Protein AF-A0A4U5N2T0-F1 (afdb_monomer)

Radius of gyration: 19.21 Å; Cα contacts (8 Å, |Δi|>4): 383; chains: 1; bounding box: 49×36×53 Å

Secondary structure (DSSP, 8-state):
-TTS-HHHHHHHHHHHHTTS--GGGGG--HHHHHHHHHHHHH-EEEEEEE-SSSS--EEEEETTS-B--TTTS---GGGEEEEEEEEEESS------HHHHHHHHHHHHSSSEEEEEEEES---HHHHHHHHT-TTEEEEEEE-SSHHHHHHHHTGGGGTT-EEEESS------TTSEEPP--STTEEEEEETTEEEEEE-TT--TTS-HHHHHTT--EEEEEEPPP-

Foldseek 3Di:
DAPDDLVVLLVVLLVVVLVDDLPCLCVPDDSNNVSSVVLLVQAKEWEFEDEAPDDTDTWMAHPVRHTDDCVPNVRDLSSHSEYEYEYAYPDDHDPPDPVNVVVVVVSLPRDHQYEYEYHYDNDDPVNLVVVLPRPRHAEYEYADDPPVLVVCVVPVVSQANHKYKYQAQDPPDDPQWAWDDCPDQQWTWTDDDQKIKIFGAPPGGPPQDPVNSSVRTRMMMMHGYDDD

Organism: Steinernema carpocapsae (NCBI:txid34508)

Solvent-accessible surface area (backbone atoms only — not comparable to full-atom values): 13039 Å² total; per-residue (Å²): 136,87,81,69,55,66,70,57,49,45,55,53,48,55,66,49,52,69,77,56,75,67,73,68,35,86,77,40,64,70,70,56,18,52,46,43,50,51,45,77,72,56,36,28,34,41,38,40,38,46,45,60,90,54,84,64,51,74,51,32,23,38,89,85,69,45,82,45,59,74,89,80,59,73,78,60,71,91,38,32,56,35,31,35,42,30,38,47,30,97,49,90,69,77,92,78,52,71,66,56,55,53,52,50,58,54,58,66,70,47,86,47,47,31,30,38,37,39,38,47,75,70,78,44,72,69,52,50,55,60,57,55,67,43,83,64,63,46,38,38,41,34,54,71,70,80,65,62,62,58,55,55,66,77,45,44,80,67,40,54,61,23,37,42,38,33,74,38,74,66,90,86,71,61,91,80,38,47,76,51,84,75,88,43,46,40,42,48,44,32,38,41,98,52,38,40,37,39,40,34,15,92,85,39,43,83,83,53,50,69,73,67,38,60,79,54,34,51,26,26,36,42,35,28,50,70,84,129

Sequence (228 aa):
MDQVPILFVEAVLFSIAVHEYVTPCSRLSGNFGLCAKQLNEKEHQKCFSISSDLFNEIYFTDKNYYDIDPETGNLPSKWRTRKYVEFDDDDVFTSSNEGFQTCLQKFLKEPGMLCLLIDGISFDVKWVEVCSAWGGLRKVEIHIRLRLVQLSIEDKEKFSGCKITWYCYIKLHDESFERMERVNKKTISYKKETTVVRYYNYNGTFETTDDKFMENVRYCEMEFIESL

Mean predicted aligned error: 10.02 Å

Structure (mmCIF, N/CA/C/O backbone):
data_AF-A0A4U5N2T0-F1
#
_entry.id   AF-A0A4U5N2T0-F1
#
loop_
_atom_site.group_PDB
_atom_site.id
_atom_site.type_symbol
_atom_site.label_atom_id
_atom_site.label_alt_id
_atom_site.label_comp_id
_atom_site.label_asym_id
_atom_site.label_entity_id
_atom_site.label_seq_id
_atom_site.pdbx_PDB_ins_code
_atom_site.Cartn_x
_atom_site.Cartn_y
_atom_site.Cartn_z
_atom_site.occupancy
_atom_site.B_iso_or_equiv
_atom_site.auth_seq_id
_atom_site.auth_comp_id
_atom_site.auth_asym_id
_atom_site.auth_atom_id
_atom_site.pdbx_PDB_model_num
ATOM 1 N N . MET A 1 1 ? -26.593 10.319 -14.914 1.00 52.53 1 MET A N 1
ATOM 2 C CA . MET A 1 1 ? -25.918 9.127 -14.332 1.00 52.53 1 MET A CA 1
ATOM 3 C C . MET A 1 1 ? -26.283 8.987 -12.844 1.00 52.53 1 MET A C 1
ATOM 5 O O . MET A 1 1 ? -25.564 8.361 -12.078 1.00 52.53 1 MET A O 1
ATOM 9 N N . ASP A 1 2 ? -27.434 9.535 -12.434 1.00 52.50 2 ASP A N 1
ATOM 10 C CA . ASP A 1 2 ? -27.692 9.973 -11.052 1.00 52.50 2 ASP A CA 1
ATOM 11 C C . ASP A 1 2 ? -28.563 9.002 -10.244 1.00 52.50 2 ASP A C 1
ATOM 13 O O . ASP A 1 2 ? -29.140 9.372 -9.229 1.00 52.50 2 ASP A O 1
ATOM 17 N N . GLN A 1 3 ? -28.671 7.751 -10.698 1.00 71.94 3 GLN A N 1
ATOM 18 C CA . GLN A 1 3 ? -29.487 6.719 -10.045 1.00 71.94 3 GLN A CA 1
ATOM 19 C C . GLN A 1 3 ? -28.670 5.707 -9.235 1.00 71.94 3 GLN A C 1
ATOM 21 O O . GLN A 1 3 ? -29.245 4.819 -8.613 1.00 71.94 3 GLN A O 1
ATOM 26 N N . VAL A 1 4 ? -27.339 5.820 -9.221 1.00 74.62 4 VAL A N 1
ATOM 27 C CA . VAL A 1 4 ? -26.501 4.913 -8.429 1.00 74.62 4 VAL A CA 1
ATOM 28 C C . VAL A 1 4 ? -26.519 5.370 -6.965 1.00 74.62 4 VAL A C 1
ATOM 30 O O . VAL A 1 4 ? -26.166 6.525 -6.700 1.00 74.62 4 VAL A O 1
ATOM 33 N N . PRO A 1 5 ? -26.912 4.503 -6.010 1.00 86.12 5 PRO A N 1
ATOM 34 C CA . PRO A 1 5 ? -26.911 4.845 -4.594 1.00 86.12 5 PRO A CA 1
ATOM 35 C C . PRO A 1 5 ? -25.532 5.311 -4.131 1.00 86.12 5 PRO A C 1
ATOM 37 O O . PRO A 1 5 ? -24.523 4.670 -4.428 1.00 86.12 5 PRO A O 1
ATOM 40 N N . ILE A 1 6 ? -25.490 6.395 -3.356 1.00 82.88 6 ILE A N 1
ATOM 41 C CA . ILE A 1 6 ? -24.229 6.995 -2.897 1.00 82.88 6 ILE A CA 1
ATOM 42 C C . ILE A 1 6 ? -23.356 5.996 -2.122 1.00 82.88 6 ILE A C 1
ATOM 44 O O . ILE A 1 6 ? -22.148 5.961 -2.316 1.00 82.88 6 ILE A O 1
ATOM 48 N N . LEU A 1 7 ? -23.979 5.101 -1.349 1.00 81.56 7 LEU A N 1
ATOM 49 C CA . LEU A 1 7 ? -23.287 4.048 -0.601 1.00 81.56 7 LEU A CA 1
ATOM 50 C C . LEU A 1 7 ? -22.537 3.067 -1.514 1.00 81.56 7 LEU A C 1
ATOM 52 O O . LEU A 1 7 ? -21.447 2.618 -1.170 1.00 81.56 7 LEU A O 1
ATOM 56 N N . PHE A 1 8 ? -23.094 2.746 -2.687 1.00 84.50 8 PHE A N 1
ATOM 57 C CA . PHE A 1 8 ? -22.412 1.897 -3.665 1.00 84.50 8 PHE A CA 1
ATOM 58 C C . PHE A 1 8 ? -21.210 2.627 -4.270 1.00 84.50 8 PHE A C 1
ATOM 60 O O . PHE A 1 8 ? -20.129 2.056 -4.383 1.00 84.50 8 PHE A O 1
ATOM 67 N N . VAL A 1 9 ? -21.388 3.903 -4.623 1.00 79.88 9 VAL A N 1
ATOM 68 C CA . VAL A 1 9 ? -20.321 4.748 -5.176 1.00 79.88 9 VAL A CA 1
ATOM 69 C C . VAL A 1 9 ? -19.155 4.874 -4.194 1.00 79.88 9 VAL A C 1
ATOM 71 O O . VAL A 1 9 ? -18.005 4.696 -4.590 1.00 79.88 9 VAL A O 1
ATOM 74 N N . GLU A 1 10 ? -19.446 5.124 -2.915 1.00 79.44 10 GLU A N 1
ATOM 75 C CA . GLU A 1 10 ? -18.440 5.154 -1.852 1.00 79.44 10 GLU A CA 1
ATOM 76 C C . GLU A 1 10 ? -17.702 3.813 -1.759 1.00 79.44 10 GLU A C 1
ATOM 78 O O . GLU A 1 10 ? -16.476 3.793 -1.845 1.00 79.44 10 GLU A O 1
ATOM 83 N N . ALA A 1 11 ? -18.419 2.688 -1.672 1.00 79.00 11 ALA A N 1
ATOM 84 C CA . ALA A 1 11 ? -17.811 1.358 -1.561 1.00 79.00 11 ALA A CA 1
ATOM 85 C C . ALA A 1 11 ? -16.869 1.019 -2.733 1.00 79.00 11 ALA A C 1
ATOM 87 O O . ALA A 1 11 ? -15.781 0.469 -2.529 1.00 79.00 11 ALA A O 1
ATOM 88 N N . VAL A 1 12 ? -17.261 1.379 -3.959 1.00 78.50 12 VAL A N 1
ATOM 89 C CA . VAL A 1 12 ? -16.427 1.208 -5.158 1.00 78.50 12 VAL A CA 1
ATOM 90 C C . VAL A 1 12 ? -15.169 2.070 -5.069 1.00 78.50 12 VAL A C 1
ATOM 92 O O . VAL A 1 12 ? -14.070 1.570 -5.292 1.00 78.50 12 VAL A O 1
ATOM 95 N N . LEU A 1 13 ? -15.298 3.345 -4.698 1.00 74.25 13 LEU A N 1
ATOM 96 C CA . LEU A 1 13 ? -14.150 4.247 -4.583 1.00 74.25 13 LEU A CA 1
ATOM 97 C C . LEU A 1 13 ? -13.181 3.824 -3.478 1.00 74.25 13 LEU A C 1
ATOM 99 O O . LEU A 1 13 ? -11.975 3.883 -3.700 1.00 74.25 13 LEU A O 1
ATOM 103 N N . PHE A 1 14 ? -13.673 3.333 -2.338 1.00 70.44 14 PHE A N 1
ATOM 104 C CA . PHE A 1 14 ? -12.820 2.757 -1.293 1.00 70.44 14 PHE A CA 1
ATOM 105 C C . PHE A 1 14 ? -12.017 1.567 -1.801 1.00 70.44 14 PHE A C 1
ATOM 107 O O . PHE A 1 14 ? -10.826 1.463 -1.521 1.00 70.44 14 PHE A O 1
ATOM 114 N N . SER A 1 15 ? -12.655 0.706 -2.590 1.00 68.31 15 SER A N 1
ATOM 115 C CA . SER A 1 15 ? -12.007 -0.469 -3.173 1.00 68.31 15 SER A CA 1
ATOM 116 C C . SER A 1 15 ? -10.969 -0.092 -4.239 1.00 68.31 15 SER A C 1
ATOM 118 O O . SER A 1 15 ? -10.003 -0.819 -4.428 1.00 68.31 15 SER A O 1
ATOM 120 N N . ILE A 1 16 ? -11.133 1.050 -4.918 1.00 66.25 16 ILE A N 1
ATOM 121 C CA . ILE A 1 16 ? -10.189 1.549 -5.934 1.00 66.25 16 ILE A CA 1
ATOM 122 C C . ILE A 1 16 ? -9.040 2.349 -5.306 1.00 66.25 16 ILE A C 1
ATOM 124 O O . ILE A 1 16 ? -7.901 2.202 -5.737 1.00 66.25 16 ILE A O 1
ATOM 128 N N . ALA A 1 17 ? -9.297 3.165 -4.278 1.00 63.12 17 ALA A N 1
ATOM 129 C CA . ALA A 1 17 ? -8.278 3.978 -3.592 1.00 63.12 17 ALA A CA 1
ATOM 130 C C . ALA A 1 17 ? -7.157 3.131 -2.951 1.00 63.12 17 ALA A C 1
ATOM 132 O O . ALA A 1 17 ? -6.035 3.593 -2.713 1.00 63.12 17 ALA A O 1
ATOM 133 N N . VAL A 1 18 ? -7.448 1.851 -2.736 1.00 58.75 18 VAL A N 1
ATOM 134 C CA . VAL A 1 18 ? -6.499 0.792 -2.390 1.00 58.75 18 VAL A CA 1
ATOM 135 C C . VAL A 1 18 ? -5.356 0.646 -3.412 1.00 58.75 18 VAL A C 1
ATOM 137 O O . VAL A 1 18 ? -4.221 0.419 -3.001 1.00 58.75 18 VAL A O 1
ATOM 140 N N . HIS A 1 19 ? -5.597 0.852 -4.710 1.00 57.41 19 HIS A N 1
ATOM 141 C CA . HIS A 1 19 ? -4.649 0.549 -5.797 1.00 57.41 19 HIS A CA 1
ATOM 142 C C . HIS A 1 19 ? -3.707 1.695 -6.229 1.00 57.41 19 HIS A C 1
ATOM 144 O O . HIS A 1 19 ? -3.011 1.533 -7.225 1.00 57.41 19 HIS A O 1
ATOM 150 N N . GLU A 1 20 ? -3.610 2.775 -5.443 1.00 58.03 20 GLU A N 1
ATOM 151 C CA . GLU A 1 20 ? -2.811 4.008 -5.645 1.00 58.03 20 GLU A CA 1
ATOM 152 C C . GLU A 1 20 ? -3.552 5.212 -6.244 1.00 58.03 20 GLU A C 1
ATOM 154 O O . GLU A 1 20 ? -4.441 5.084 -7.079 1.00 58.03 20 GLU A O 1
ATOM 159 N N . TYR A 1 21 ? -3.136 6.393 -5.757 1.00 53.78 21 TYR A N 1
ATOM 160 C CA . TYR A 1 21 ? -3.471 7.752 -6.187 1.00 53.78 21 TYR A CA 1
ATOM 161 C C . TYR A 1 21 ? -4.871 7.925 -6.801 1.00 53.78 21 TYR A C 1
ATOM 163 O O . TYR A 1 21 ? -5.074 7.807 -8.009 1.00 53.78 21 TYR A O 1
ATOM 171 N N . VAL A 1 22 ? -5.808 8.400 -5.970 1.00 53.62 22 VAL A N 1
ATOM 172 C CA . VAL A 1 22 ? -7.164 8.881 -6.330 1.00 53.62 22 VAL A CA 1
ATOM 173 C C . VAL A 1 22 ? -7.126 10.039 -7.359 1.00 53.62 22 VAL A C 1
ATOM 175 O O . VAL A 1 22 ? -8.154 10.552 -7.793 1.00 53.62 22 VAL A O 1
ATOM 178 N N . THR A 1 23 ? -5.940 10.446 -7.812 1.00 55.16 23 THR A N 1
ATOM 179 C CA . THR A 1 23 ? -5.631 11.613 -8.637 1.00 55.16 23 THR A CA 1
ATOM 180 C C . THR A 1 23 ? -6.382 11.731 -9.976 1.00 55.16 23 THR A C 1
ATOM 182 O O . THR A 1 23 ? -6.535 12.874 -10.413 1.00 55.16 23 THR A O 1
ATOM 185 N N . PRO A 1 24 ? -6.960 10.700 -10.640 1.00 58.84 24 PRO A N 1
ATOM 186 C CA . PRO A 1 24 ? -7.835 10.977 -11.777 1.00 58.84 24 PRO A CA 1
ATOM 187 C C . PRO A 1 24 ? -9.299 11.211 -11.377 1.00 58.84 24 PRO A C 1
ATOM 189 O O . PRO A 1 24 ? -10.134 11.401 -12.259 1.00 58.84 24 PRO A O 1
ATOM 192 N N . CYS A 1 25 ? -9.653 11.245 -10.089 1.00 62.06 25 CYS A N 1
ATOM 193 C CA . CYS A 1 25 ? -11.044 11.443 -9.682 1.00 62.06 25 CYS A CA 1
ATOM 194 C C . CYS A 1 25 ? -11.558 12.869 -9.879 1.00 62.06 25 CYS A C 1
ATOM 196 O O . CYS A 1 25 ? -12.767 13.073 -9.940 1.00 62.06 25 CYS A O 1
ATOM 198 N N . SER A 1 26 ? -10.666 13.843 -10.084 1.00 61.03 26 SER A N 1
ATOM 199 C CA . SER A 1 26 ? -11.036 15.176 -10.580 1.00 61.03 26 SER A CA 1
ATOM 200 C C . SER A 1 26 ? -11.744 15.132 -11.942 1.00 61.03 26 SER A C 1
ATOM 202 O O . SER A 1 26 ? -12.397 16.098 -12.326 1.00 61.03 26 SER A O 1
ATOM 204 N N . ARG A 1 27 ? -11.632 14.014 -12.672 1.00 71.81 27 ARG A N 1
ATOM 205 C CA . ARG A 1 27 ? -12.294 13.781 -13.963 1.00 71.81 27 ARG A CA 1
ATOM 206 C C . ARG A 1 27 ? -13.670 13.123 -13.815 1.00 71.81 27 ARG A C 1
ATOM 208 O O . ARG A 1 27 ? -14.391 13.032 -14.805 1.00 71.81 27 ARG A O 1
ATOM 215 N N . LEU A 1 28 ? -14.030 12.652 -12.618 1.00 79.50 28 LEU A N 1
ATOM 216 C CA . LEU A 1 28 ? -15.339 12.064 -12.344 1.00 79.50 28 LEU A CA 1
ATOM 217 C C . LEU A 1 28 ? -16.358 13.182 -12.095 1.00 79.50 28 LEU A C 1
ATOM 219 O O . LEU A 1 28 ? -16.071 14.161 -11.410 1.00 79.50 28 LEU A O 1
ATOM 223 N N . SER A 1 29 ? -17.562 13.036 -12.643 1.00 81.88 29 SER A N 1
ATOM 224 C CA . SER A 1 29 ? -18.672 13.974 -12.455 1.00 81.88 29 SER A CA 1
ATOM 225 C C . SER A 1 29 ? -19.803 13.344 -11.633 1.00 81.88 29 SER A C 1
ATOM 227 O O . SER A 1 29 ? -19.785 12.148 -11.327 1.00 81.88 29 SER A O 1
ATOM 229 N N . GLY A 1 30 ? -20.778 14.162 -11.225 1.00 85.56 30 GLY A N 1
ATOM 230 C CA . GLY A 1 30 ? -21.929 13.714 -10.435 1.00 85.56 30 GLY A CA 1
ATOM 231 C C . GLY A 1 30 ? -21.531 13.106 -9.084 1.00 85.56 30 GLY A C 1
ATOM 232 O O . GLY A 1 30 ? -20.565 13.541 -8.453 1.00 85.56 30 GLY A O 1
ATOM 233 N N . ASN A 1 31 ? -22.267 12.078 -8.651 1.00 83.81 31 ASN A N 1
ATOM 234 C CA . ASN A 1 31 ? -22.049 11.425 -7.354 1.00 83.81 31 ASN A CA 1
ATOM 235 C C . ASN A 1 31 ? -20.642 10.818 -7.218 1.00 83.81 31 ASN A C 1
ATOM 237 O O . ASN A 1 31 ? -20.043 10.920 -6.153 1.00 83.81 31 ASN A O 1
ATOM 241 N N . PHE A 1 32 ? -20.079 10.253 -8.293 1.00 82.50 32 PHE A N 1
ATOM 242 C CA . PHE A 1 32 ? -18.714 9.711 -8.284 1.00 82.50 32 PHE A CA 1
ATOM 243 C C . PHE A 1 32 ? -17.669 10.798 -8.020 1.00 82.50 32 PHE A C 1
ATOM 245 O O . PHE A 1 32 ? -16.801 10.614 -7.169 1.00 82.50 32 PHE A O 1
ATOM 252 N N . GLY A 1 33 ? -17.779 11.947 -8.694 1.00 83.75 33 GLY A N 1
ATOM 253 C CA . GLY A 1 33 ? -16.887 13.087 -8.459 1.00 83.75 33 GLY A CA 1
ATOM 254 C C . GLY A 1 33 ? -16.997 13.636 -7.037 1.00 83.75 33 GLY A C 1
ATOM 255 O O .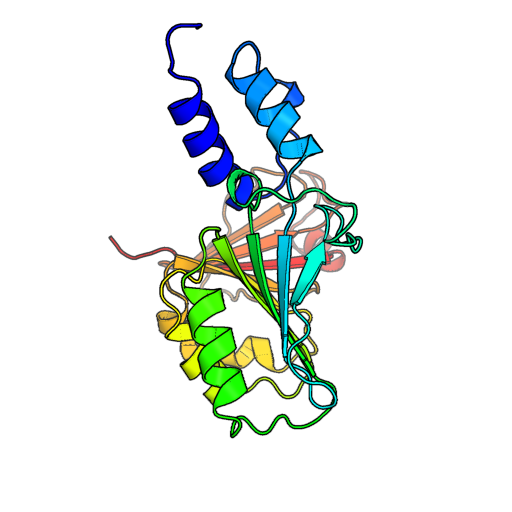 GLY A 1 33 ? -15.984 13.912 -6.395 1.00 83.75 33 GLY A O 1
ATOM 256 N N . LEU A 1 34 ? -18.222 13.743 -6.515 1.00 84.06 34 LEU A N 1
ATOM 257 C CA . LEU A 1 34 ? -18.469 14.235 -5.161 1.00 84.06 34 LEU A CA 1
ATOM 258 C C . LEU A 1 34 ? -17.900 13.293 -4.091 1.00 84.06 34 LEU A C 1
ATOM 260 O O . LEU A 1 34 ? -17.165 13.751 -3.215 1.00 84.06 34 LEU A O 1
ATOM 264 N N . CYS A 1 35 ? -18.183 11.991 -4.176 1.00 84.81 35 CYS A N 1
ATOM 265 C CA . CYS A 1 35 ? -17.648 10.998 -3.242 1.00 84.81 35 CYS A CA 1
ATOM 266 C C . CYS A 1 35 ? -16.122 10.921 -3.312 1.00 84.81 35 CYS A C 1
ATOM 268 O O . CYS A 1 35 ? -15.465 10.870 -2.276 1.00 84.81 35 CYS A O 1
ATOM 270 N N . ALA A 1 36 ? -15.539 10.971 -4.510 1.00 83.81 36 ALA A N 1
ATOM 271 C CA . ALA A 1 36 ? -14.094 10.887 -4.653 1.00 83.81 36 ALA A CA 1
ATOM 272 C C . ALA A 1 36 ? -13.370 12.137 -4.135 1.00 83.81 36 ALA A C 1
ATOM 274 O O . ALA A 1 36 ? -12.293 12.025 -3.550 1.00 83.81 36 ALA A O 1
ATOM 275 N N . LYS A 1 37 ? -13.977 13.323 -4.280 1.00 85.12 37 LYS A N 1
ATOM 276 C CA . LYS A 1 37 ? -13.484 14.549 -3.641 1.00 85.12 37 LYS A CA 1
ATOM 277 C C . LYS A 1 37 ? -13.498 14.418 -2.118 1.00 85.12 37 LYS A C 1
ATOM 279 O O . LYS A 1 37 ? -12.486 14.700 -1.486 1.00 85.12 37 LYS A O 1
ATOM 284 N N . GLN A 1 38 ? -14.609 13.952 -1.543 1.00 87.81 38 GLN A N 1
ATOM 285 C CA . GLN A 1 38 ? -14.714 13.747 -0.095 1.00 87.81 38 GLN A CA 1
ATOM 286 C C . GLN A 1 38 ? -13.706 12.721 0.417 1.00 87.81 38 GLN A C 1
ATOM 288 O O . GLN A 1 38 ? -13.095 12.954 1.455 1.00 87.81 38 GLN A O 1
ATOM 293 N N . LEU A 1 39 ? -13.510 11.626 -0.319 1.00 86.06 39 LEU A N 1
ATOM 294 C CA . LEU A 1 39 ? -12.500 10.626 -0.001 1.00 86.06 39 LEU A CA 1
ATOM 295 C C . LEU A 1 39 ? -11.108 11.262 0.025 1.00 86.06 39 LEU A C 1
ATOM 297 O O . LEU A 1 39 ? -10.441 11.211 1.041 1.00 86.06 39 LEU A O 1
ATOM 301 N N . ASN A 1 40 ? -10.714 11.967 -1.033 1.00 84.50 40 ASN A N 1
ATOM 302 C CA . ASN A 1 40 ? -9.406 12.622 -1.123 1.00 84.50 40 ASN A CA 1
ATOM 303 C C . ASN A 1 40 ? -9.164 13.719 -0.059 1.00 84.50 40 ASN A C 1
ATOM 305 O O . ASN A 1 40 ? -8.011 14.039 0.233 1.00 84.50 40 ASN A O 1
ATOM 309 N N . GLU A 1 41 ? -10.221 14.345 0.465 1.00 86.88 41 GLU A N 1
ATOM 310 C CA . GLU A 1 41 ? -10.141 15.374 1.516 1.00 86.88 41 GLU A CA 1
ATOM 311 C C . GLU A 1 41 ? -10.114 14.794 2.934 1.00 86.88 41 GLU A C 1
ATOM 313 O O . GLU A 1 41 ? -9.565 15.427 3.830 1.00 86.88 41 GLU A O 1
ATOM 318 N N . LYS A 1 42 ? -10.746 13.636 3.152 1.00 89.38 42 LYS A N 1
ATOM 319 C CA . LYS A 1 42 ? -10.990 13.075 4.493 1.00 89.38 42 LYS A CA 1
ATOM 320 C C . LYS A 1 42 ? -10.284 11.749 4.741 1.00 89.38 42 LYS A C 1
ATOM 322 O O . LYS A 1 42 ? -10.353 11.229 5.858 1.00 89.38 42 LYS A O 1
ATOM 327 N N . GLU A 1 43 ? -9.683 11.169 3.706 1.00 89.94 43 GLU A N 1
ATOM 328 C CA . GLU A 1 43 ? -8.952 9.922 3.839 1.00 89.94 43 GLU A CA 1
ATOM 329 C C . GLU A 1 43 ? -7.796 10.085 4.813 1.00 89.94 43 GLU A C 1
ATOM 331 O O . GLU A 1 43 ? -7.076 11.083 4.819 1.00 89.94 43 GLU A O 1
ATOM 336 N N . HIS A 1 44 ? -7.645 9.067 5.640 1.00 92.19 44 HIS A N 1
ATOM 337 C CA . HIS A 1 44 ? -6.563 8.957 6.591 1.00 92.19 44 HIS A CA 1
ATOM 338 C C . HIS A 1 44 ? -6.192 7.490 6.745 1.00 92.19 44 HIS A C 1
ATOM 340 O O . HIS A 1 44 ? -6.937 6.572 6.368 1.00 92.19 44 HIS A O 1
ATOM 346 N N . GLN A 1 45 ? -5.027 7.288 7.327 1.00 93.31 45 GLN A N 1
ATOM 347 C CA . GLN A 1 45 ? -4.473 5.993 7.646 1.00 93.31 45 GLN A CA 1
ATOM 348 C C . GLN A 1 45 ? -4.433 5.851 9.163 1.00 93.31 45 GLN A C 1
ATOM 350 O O . GLN A 1 45 ? -4.385 6.837 9.899 1.00 93.31 45 GLN A O 1
ATOM 355 N N . LYS A 1 46 ? -4.504 4.611 9.634 1.00 95.25 46 LYS A N 1
ATOM 356 C CA . LYS A 1 46 ? -4.246 4.279 11.034 1.00 95.25 46 LYS A CA 1
ATOM 357 C C . LYS A 1 46 ? -3.043 3.357 11.079 1.00 95.25 46 LYS A C 1
ATOM 359 O O . LYS A 1 46 ? -3.066 2.315 10.425 1.00 95.25 46 LYS A O 1
ATOM 364 N N . CYS A 1 47 ? -2.041 3.712 11.852 1.00 94.56 47 CYS A N 1
ATOM 365 C CA . CYS A 1 47 ? -0.810 2.955 11.954 1.00 94.56 47 CYS A CA 1
ATOM 366 C C . CYS A 1 47 ? -0.729 2.288 13.325 1.00 94.56 47 CYS A C 1
ATOM 368 O O . CYS A 1 47 ? -1.221 2.814 14.323 1.00 94.56 47 CYS A O 1
ATOM 370 N N . PHE A 1 48 ? -0.164 1.091 13.341 1.00 93.19 48 PHE A N 1
ATOM 371 C CA . PHE A 1 48 ? 0.213 0.354 14.531 1.00 93.19 48 PHE A CA 1
ATOM 372 C C . PHE A 1 48 ? 1.717 0.130 14.426 1.00 93.19 48 PHE A C 1
ATOM 374 O O . PHE A 1 48 ? 2.138 -0.732 13.653 1.00 93.19 48 PHE A O 1
ATOM 381 N N . SER A 1 49 ? 2.501 0.930 15.146 1.00 90.56 49 SER A N 1
ATOM 382 C CA . SER A 1 49 ? 3.959 0.804 15.142 1.00 90.56 49 SER A CA 1
ATOM 383 C C . SER A 1 49 ? 4.414 -0.291 16.103 1.00 90.56 49 SER A C 1
ATOM 385 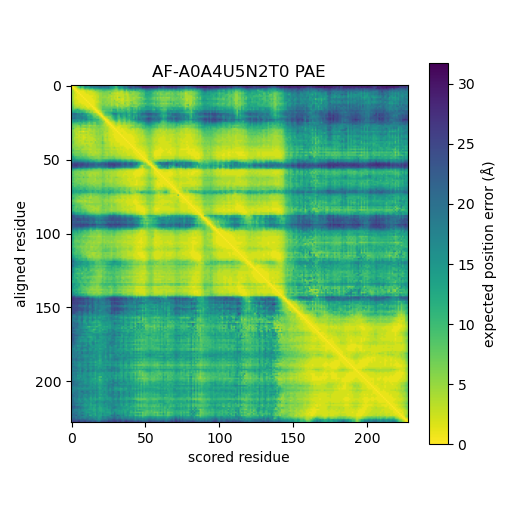O O . SER A 1 49 ? 3.908 -0.415 17.223 1.00 90.56 49 SER A O 1
ATOM 387 N N . ILE A 1 50 ? 5.352 -1.102 15.633 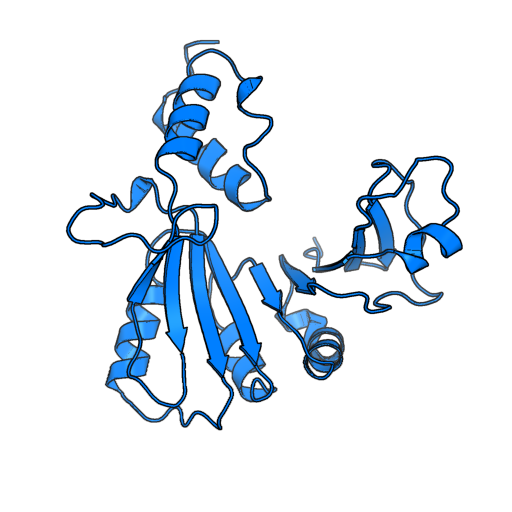1.00 86.00 50 ILE A N 1
ATOM 388 C CA . ILE A 1 50 ? 6.053 -2.152 16.356 1.00 86.00 50 ILE A CA 1
ATOM 389 C C . ILE A 1 50 ? 7.527 -1.754 16.359 1.00 86.00 50 ILE A C 1
ATOM 391 O O . ILE A 1 50 ? 8.199 -1.919 15.344 1.00 86.00 50 ILE A O 1
ATOM 395 N N . SER A 1 51 ? 8.004 -1.262 17.502 1.00 82.31 51 SER A N 1
ATOM 396 C CA . SER A 1 51 ? 9.403 -0.896 17.728 1.00 82.31 51 SER A CA 1
ATOM 397 C C . SER A 1 51 ? 9.943 -1.495 19.030 1.00 82.31 51 SER A C 1
ATOM 399 O O . SER A 1 51 ? 9.184 -1.955 19.893 1.00 82.31 51 SER A O 1
ATOM 401 N N . SER A 1 52 ? 11.270 -1.546 19.149 1.00 70.06 52 SER A N 1
ATOM 402 C CA . SER A 1 52 ? 12.009 -2.147 20.269 1.00 70.06 52 SER A CA 1
ATOM 403 C C . SER A 1 52 ? 11.796 -1.433 21.607 1.00 70.06 52 SER A C 1
ATOM 405 O O . SER A 1 52 ? 11.749 -2.078 22.659 1.00 70.06 52 SER A O 1
ATOM 407 N N . ASP A 1 53 ? 11.642 -0.109 21.566 1.00 62.81 53 ASP A N 1
ATOM 408 C CA . ASP A 1 53 ? 11.857 0.748 22.735 1.00 62.81 53 ASP A CA 1
ATOM 409 C C . ASP A 1 53 ? 10.557 1.189 23.410 1.00 62.81 53 ASP A C 1
ATOM 411 O O . ASP A 1 53 ? 10.552 1.551 24.591 1.00 62.81 53 ASP A O 1
ATOM 415 N N . LEU A 1 54 ? 9.437 1.153 22.685 1.00 55.56 54 LEU A N 1
ATOM 416 C CA . LEU A 1 54 ? 8.170 1.701 23.147 1.00 55.56 54 LEU A CA 1
ATOM 417 C C . LEU A 1 54 ? 6.980 0.825 22.766 1.00 55.56 54 LEU A C 1
ATOM 419 O O . LEU A 1 54 ? 6.867 0.222 21.705 1.00 55.56 54 LEU A O 1
ATOM 423 N N . PHE A 1 55 ? 6.057 0.768 23.715 1.00 59.09 55 PHE A N 1
ATOM 424 C CA . PHE A 1 55 ? 4.813 0.036 23.620 1.00 59.09 55 PHE A CA 1
ATOM 425 C C . PHE A 1 55 ? 3.935 0.622 22.503 1.00 59.09 55 PHE A C 1
ATOM 427 O O . PHE A 1 55 ? 3.437 1.728 22.666 1.00 59.09 55 PHE A O 1
ATOM 434 N N . ASN A 1 56 ? 3.706 -0.147 21.433 1.00 65.69 56 ASN A N 1
ATOM 435 C CA . ASN A 1 56 ? 2.606 -0.037 20.460 1.00 65.69 56 ASN A CA 1
ATOM 436 C C . ASN A 1 56 ? 1.985 1.355 20.320 1.00 65.69 56 ASN A C 1
ATOM 438 O O . ASN A 1 56 ? 0.903 1.612 20.868 1.00 65.69 56 ASN A O 1
ATOM 442 N N . GLU A 1 57 ? 2.631 2.239 19.571 1.00 82.44 57 GLU A N 1
ATOM 443 C CA . GLU A 1 57 ? 2.010 3.514 19.257 1.00 82.44 57 GLU A CA 1
ATOM 444 C C . GLU A 1 57 ? 0.952 3.306 18.169 1.00 82.44 57 GLU A C 1
ATOM 446 O O . GLU A 1 57 ? 1.224 2.811 17.071 1.00 82.44 57 GLU A O 1
ATOM 451 N N . ILE A 1 58 ? -0.292 3.649 18.506 1.00 91.00 58 ILE A N 1
ATOM 452 C CA . ILE A 1 58 ? -1.348 3.810 17.516 1.00 91.00 58 ILE A CA 1
ATOM 453 C C . ILE A 1 58 ? -1.409 5.286 17.179 1.00 91.00 58 ILE A C 1
ATOM 455 O O . ILE A 1 58 ? -1.832 6.092 18.007 1.00 91.00 58 ILE A O 1
ATOM 459 N N . TYR A 1 59 ? -1.071 5.604 15.941 1.00 93.12 59 TYR A N 1
ATOM 460 C CA . TYR A 1 59 ? -1.137 6.957 15.418 1.00 93.12 59 TYR A CA 1
ATOM 461 C C . TYR A 1 59 ? -1.936 6.983 14.111 1.00 93.12 59 TYR A C 1
ATOM 463 O O . TYR A 1 59 ? -2.357 5.948 13.577 1.00 93.12 59 TYR A O 1
ATOM 471 N N . PHE A 1 60 ? -2.234 8.185 13.632 1.00 94.69 60 PHE A N 1
ATOM 472 C CA . PHE A 1 60 ? -3.003 8.403 12.415 1.00 94.69 60 PHE A CA 1
ATOM 473 C C . PHE A 1 60 ? -2.240 9.345 11.510 1.00 94.69 60 PHE A C 1
ATOM 475 O O . PHE A 1 60 ? -1.654 10.306 11.993 1.00 94.69 60 PHE A O 1
ATOM 482 N N . THR A 1 61 ? -2.302 9.105 10.206 1.00 93.31 61 THR A N 1
ATOM 483 C CA . THR A 1 61 ? -1.667 9.976 9.218 1.00 93.31 61 THR A CA 1
ATOM 484 C C . THR A 1 61 ? -2.631 10.353 8.111 1.00 93.31 61 THR A C 1
ATOM 486 O O . THR A 1 61 ? -3.611 9.652 7.835 1.00 93.31 61 THR A O 1
ATOM 489 N N . ASP A 1 62 ? -2.371 11.481 7.460 1.00 90.31 62 ASP A N 1
ATOM 490 C CA . ASP A 1 62 ? -3.035 11.824 6.210 1.00 90.31 62 ASP A CA 1
ATOM 491 C C . ASP A 1 62 ? -2.463 10.998 5.039 1.00 90.31 62 ASP A C 1
ATOM 493 O O . ASP A 1 62 ? -1.566 10.164 5.176 1.00 90.31 62 ASP A O 1
ATOM 497 N N . LYS A 1 63 ? -2.976 11.221 3.829 1.00 84.06 63 LYS A N 1
ATOM 498 C CA . LYS A 1 63 ? -2.476 10.548 2.616 1.00 84.06 63 LYS A CA 1
ATOM 499 C C . LYS A 1 63 ? -1.025 10.880 2.241 1.00 84.06 63 LYS A C 1
ATOM 501 O O . LYS A 1 63 ? -0.470 10.207 1.374 1.00 84.06 63 LYS A O 1
ATOM 506 N N . ASN A 1 64 ? -0.453 11.934 2.819 1.00 82.88 64 ASN A N 1
ATOM 507 C CA . ASN A 1 64 ? 0.924 12.365 2.605 1.00 82.88 64 ASN A CA 1
ATOM 508 C C . ASN A 1 64 ? 1.843 11.924 3.754 1.00 82.88 64 ASN A C 1
ATOM 510 O O . ASN A 1 64 ? 2.996 12.348 3.773 1.00 82.88 64 ASN A O 1
ATOM 514 N N . TYR A 1 65 ? 1.352 11.067 4.657 1.00 86.06 65 TYR A N 1
ATOM 515 C CA . TYR A 1 65 ? 2.079 10.559 5.818 1.00 86.06 65 TYR A CA 1
ATOM 516 C C . TYR A 1 65 ? 2.403 11.635 6.868 1.00 86.06 65 TYR A C 1
ATOM 518 O O . TYR A 1 65 ? 3.366 11.495 7.613 1.00 86.06 65 TYR A O 1
ATOM 526 N N . TYR A 1 66 ? 1.605 12.705 6.951 1.00 90.00 66 TYR A N 1
ATOM 527 C CA . TYR A 1 66 ? 1.688 13.649 8.069 1.00 90.00 66 TYR A CA 1
ATOM 528 C C . TYR A 1 66 ? 0.807 13.193 9.226 1.00 90.00 66 TYR A C 1
ATOM 530 O O . TYR A 1 66 ? -0.358 12.854 9.002 1.00 90.00 66 TYR A O 1
ATOM 538 N N . ASP A 1 67 ? 1.340 13.242 10.445 1.00 92.44 67 ASP A N 1
ATOM 539 C CA . ASP A 1 67 ? 0.607 12.877 11.656 1.00 92.44 67 ASP A CA 1
ATOM 540 C C . ASP A 1 67 ? -0.640 13.738 11.857 1.00 92.44 67 ASP A C 1
ATOM 542 O O . ASP A 1 67 ? -0.639 14.961 11.678 1.00 92.44 67 ASP A O 1
ATOM 546 N N . ILE A 1 68 ? -1.718 13.076 12.264 1.00 93.31 68 ILE A N 1
ATOM 547 C CA . ILE A 1 68 ? -2.980 13.693 12.636 1.00 93.31 68 ILE A CA 1
ATOM 548 C C . ILE A 1 68 ? -3.218 1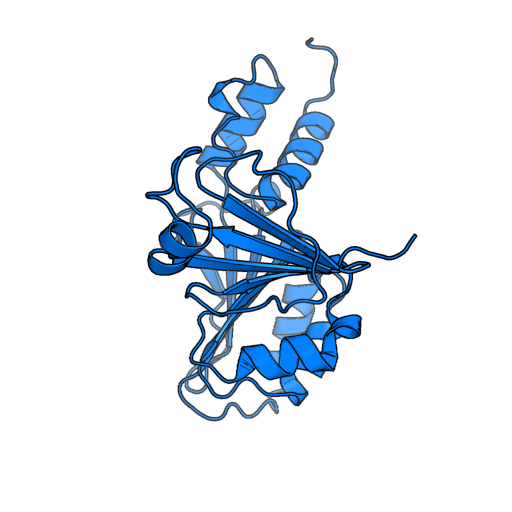3.413 14.109 1.00 93.31 68 ILE A C 1
ATOM 550 O O . ILE A 1 68 ? -3.313 12.262 14.534 1.00 93.31 68 ILE A O 1
ATOM 554 N N . ASP A 1 69 ? -3.406 14.482 14.872 1.00 91.12 69 ASP A N 1
ATOM 555 C CA . ASP A 1 69 ? -3.864 14.376 16.245 1.00 91.12 69 ASP A CA 1
ATOM 556 C C . ASP A 1 69 ? -5.303 13.806 16.276 1.00 91.12 69 ASP A C 1
ATOM 558 O O . ASP A 1 69 ? -6.235 14.411 15.724 1.00 91.12 69 ASP A O 1
ATOM 562 N N . PRO A 1 70 ? -5.516 12.635 16.903 1.00 86.44 70 PRO A N 1
ATOM 563 C CA . PRO A 1 70 ? -6.822 11.994 16.936 1.00 86.44 70 PRO A CA 1
ATOM 564 C C . PRO A 1 70 ? -7.867 12.783 17.737 1.00 86.44 70 PRO A C 1
ATOM 566 O O . PRO A 1 70 ? -9.061 12.607 17.477 1.00 86.44 70 PRO A O 1
ATOM 569 N N . GLU A 1 71 ? -7.465 13.643 18.679 1.00 85.44 71 GLU A N 1
ATOM 570 C CA . GLU A 1 71 ? -8.393 14.447 19.486 1.00 85.44 71 GLU A CA 1
ATOM 571 C C . GLU A 1 71 ? -9.014 15.583 18.669 1.00 85.44 71 GLU A C 1
ATOM 573 O O . GLU A 1 71 ? -10.203 15.885 18.804 1.00 85.44 71 GLU A O 1
ATOM 578 N N . THR A 1 72 ? -8.230 16.185 17.776 1.00 83.88 72 THR A N 1
ATOM 579 C CA . THR A 1 72 ? -8.662 17.318 16.946 1.00 83.88 72 THR A CA 1
ATOM 580 C C . THR A 1 72 ? -9.164 16.894 15.566 1.00 83.88 72 THR A C 1
ATOM 582 O O . THR A 1 72 ? -9.998 17.582 14.972 1.00 83.88 72 THR A O 1
ATOM 585 N N . GLY A 1 73 ? -8.715 15.744 15.060 1.00 77.31 73 GLY A N 1
ATOM 586 C CA . GLY A 1 73 ? -8.892 15.347 13.665 1.00 77.31 73 GLY A CA 1
ATOM 587 C C . GLY A 1 73 ? -10.292 14.892 13.251 1.00 77.31 73 GLY A C 1
ATOM 588 O O . GLY A 1 73 ? -10.542 14.842 12.051 1.00 77.31 73 GLY A O 1
ATOM 589 N N . ASN A 1 74 ? -11.199 14.562 14.188 1.00 85.62 74 ASN A N 1
ATOM 590 C CA . ASN A 1 74 ? -12.479 13.875 13.921 1.00 85.62 74 ASN A CA 1
ATOM 591 C C . ASN A 1 74 ? -12.328 12.826 12.802 1.00 85.62 74 ASN A C 1
ATOM 593 O O . ASN A 1 74 ? -12.632 13.097 11.637 1.00 85.62 74 ASN A O 1
ATOM 597 N N . LEU A 1 75 ? -11.858 11.629 13.167 1.00 89.12 75 LEU A N 1
ATOM 598 C CA . LEU A 1 75 ? -11.431 10.576 12.238 1.00 89.12 75 LEU A CA 1
ATOM 599 C C . LEU A 1 75 ? -12.444 9.412 12.138 1.00 89.12 75 LEU A C 1
ATOM 601 O O . LEU A 1 75 ? -12.215 8.335 12.700 1.00 89.12 75 LEU A O 1
ATOM 605 N N . PRO A 1 76 ? -13.588 9.572 11.434 1.00 89.06 76 PRO A N 1
ATOM 606 C CA . PRO A 1 76 ? -14.533 8.489 11.216 1.00 89.06 76 PRO A CA 1
ATOM 607 C C . PRO A 1 76 ? -13.877 7.288 10.542 1.00 89.06 76 PRO A C 1
ATOM 609 O O . PRO A 1 76 ? -13.303 7.417 9.462 1.00 89.06 76 PRO A O 1
ATOM 612 N N . SER A 1 77 ? -14.091 6.094 11.093 1.00 87.38 77 SER A N 1
ATOM 613 C CA . SER A 1 77 ? -13.612 4.835 10.503 1.00 87.38 77 SER A CA 1
ATOM 614 C C . SER A 1 77 ? -14.034 4.646 9.045 1.00 87.38 77 SER A C 1
ATOM 616 O O . SER A 1 77 ? -13.313 4.011 8.284 1.00 87.38 77 SER A O 1
ATOM 618 N N . LYS A 1 78 ? -15.163 5.239 8.628 1.00 85.81 78 LYS A N 1
ATOM 619 C CA . LYS A 1 78 ? -15.623 5.179 7.239 1.00 85.81 78 LYS A CA 1
ATOM 620 C C . LYS A 1 78 ? -14.674 5.832 6.238 1.00 85.81 78 LYS A C 1
ATOM 622 O O . LYS A 1 78 ? -14.784 5.492 5.080 1.00 85.81 78 LYS A O 1
ATOM 627 N N . TRP A 1 79 ? -13.803 6.760 6.649 1.00 88.25 79 TRP A N 1
ATOM 628 C CA . TRP A 1 79 ? -12.808 7.399 5.771 1.00 88.25 79 TRP A CA 1
ATOM 629 C C . TRP A 1 79 ? -11.415 6.779 5.890 1.00 88.25 79 TRP A C 1
ATOM 631 O O . TRP A 1 79 ? -10.478 7.236 5.241 1.00 88.25 79 TRP A O 1
ATOM 641 N N . ARG A 1 80 ? -11.268 5.723 6.692 1.00 90.69 80 ARG A N 1
ATOM 642 C CA . ARG A 1 80 ? -10.001 5.024 6.849 1.00 90.69 80 ARG A CA 1
ATOM 643 C C . ARG A 1 80 ? -9.777 4.086 5.670 1.00 90.69 80 ARG A C 1
ATOM 645 O O . ARG A 1 80 ? -10.350 2.999 5.611 1.00 90.69 80 ARG A O 1
ATOM 652 N N . THR A 1 81 ? -8.944 4.504 4.727 1.00 87.06 81 THR A N 1
ATOM 653 C CA . THR A 1 81 ? -8.658 3.719 3.516 1.00 87.06 81 THR A CA 1
ATOM 654 C C . THR A 1 81 ? -7.663 2.599 3.795 1.00 87.06 81 THR A C 1
ATOM 656 O O . THR A 1 81 ? -7.797 1.495 3.262 1.00 87.06 81 THR A O 1
ATOM 659 N N . ARG A 1 82 ? -6.683 2.864 4.666 1.00 90.56 82 ARG A N 1
ATOM 660 C CA . ARG A 1 82 ? -5.589 1.946 4.986 1.00 90.56 82 ARG A CA 1
ATOM 661 C C . ARG A 1 82 ? -5.348 1.844 6.479 1.00 90.56 82 ARG A C 1
ATOM 663 O O . ARG A 1 82 ? -5.599 2.775 7.247 1.00 90.56 82 ARG A O 1
ATOM 670 N N . LYS A 1 83 ? -4.823 0.691 6.862 1.00 94.06 83 LYS A N 1
ATOM 671 C CA . LYS A 1 83 ? -4.286 0.430 8.189 1.00 94.06 83 LYS A CA 1
ATOM 672 C C . LYS A 1 83 ? -2.942 -0.251 8.035 1.00 94.06 83 LYS A C 1
ATOM 674 O O . LYS A 1 83 ? -2.876 -1.312 7.418 1.00 94.06 83 LYS A O 1
ATOM 679 N N . TYR A 1 84 ? -1.908 0.367 8.580 1.00 93.88 84 TYR A N 1
ATOM 680 C CA . TYR A 1 84 ? -0.547 -0.140 8.518 1.00 93.88 84 TYR A CA 1
ATOM 681 C C . TYR A 1 84 ? -0.193 -0.801 9.840 1.00 93.88 84 TYR A C 1
ATOM 683 O O . TYR A 1 84 ? -0.451 -0.242 10.903 1.00 93.88 84 TYR A O 1
ATOM 691 N N . VAL A 1 85 ? 0.373 -1.997 9.767 1.00 93.31 85 VAL A N 1
ATOM 692 C CA . VAL A 1 85 ? 1.280 -2.467 10.809 1.00 93.31 85 VAL A CA 1
ATOM 693 C C . VAL A 1 85 ? 2.669 -2.079 10.340 1.00 93.31 85 VAL A C 1
ATOM 695 O O . VAL A 1 85 ? 3.078 -2.491 9.258 1.00 93.31 85 VAL A O 1
ATOM 698 N N . GLU A 1 86 ? 3.338 -1.239 11.105 1.00 91.31 86 GLU A N 1
ATOM 699 C CA . GLU A 1 86 ? 4.671 -0.748 10.802 1.00 91.31 86 GLU A CA 1
ATOM 700 C C . GLU A 1 86 ? 5.660 -1.456 11.712 1.00 91.31 86 GLU A C 1
ATOM 702 O O . GLU A 1 86 ? 5.517 -1.422 12.928 1.00 91.31 86 GLU A O 1
ATOM 707 N N . PHE A 1 87 ? 6.628 -2.133 11.114 1.00 86.88 87 PHE A N 1
ATOM 708 C CA . PHE A 1 87 ? 7.831 -2.547 11.810 1.00 86.88 87 PHE A CA 1
ATOM 709 C C . PHE A 1 87 ? 8.852 -1.461 11.590 1.00 86.88 87 PHE A C 1
ATOM 711 O O . PHE A 1 87 ? 9.325 -1.323 10.466 1.00 86.88 87 PHE A O 1
ATOM 718 N N . ASP A 1 88 ? 9.140 -0.722 12.647 1.00 82.75 88 ASP A N 1
ATOM 719 C CA . ASP A 1 88 ? 10.235 0.229 12.694 1.00 82.75 88 ASP A CA 1
ATOM 720 C C . ASP A 1 88 ? 11.240 -0.344 13.681 1.00 82.75 88 ASP A C 1
ATOM 722 O O . ASP A 1 88 ? 10.972 -0.384 14.886 1.00 82.75 88 ASP A O 1
ATOM 726 N N . ASP A 1 89 ? 12.319 -0.928 13.162 1.00 72.69 89 ASP A N 1
ATOM 727 C CA . ASP A 1 89 ? 13.254 -1.619 14.031 1.00 72.69 89 ASP A CA 1
ATOM 728 C C . ASP A 1 89 ? 14.730 -1.443 13.670 1.00 72.69 89 ASP A C 1
ATOM 730 O O . ASP A 1 89 ? 15.260 -2.044 12.720 1.00 72.69 89 ASP A O 1
ATOM 734 N N . ASP A 1 90 ? 15.397 -0.678 14.533 1.00 62.34 90 ASP A N 1
ATOM 735 C CA . ASP A 1 90 ? 16.846 -0.626 14.677 1.00 62.34 90 ASP A CA 1
ATOM 736 C C . ASP A 1 90 ? 17.382 -1.697 15.670 1.00 62.34 90 ASP A C 1
ATOM 738 O O . ASP A 1 90 ? 18.591 -1.944 15.658 1.00 62.34 90 ASP A O 1
ATOM 742 N N . ASP A 1 91 ? 16.545 -2.391 16.471 1.00 57.38 91 ASP A N 1
ATOM 743 C CA . ASP A 1 91 ? 16.972 -3.278 17.580 1.00 57.38 91 ASP A CA 1
ATOM 744 C C . ASP A 1 91 ? 16.079 -4.520 17.871 1.00 57.38 91 ASP A C 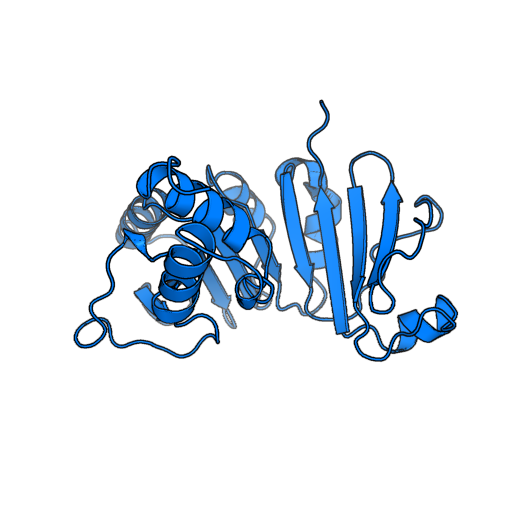1
ATOM 746 O O . ASP A 1 91 ? 14.879 -4.464 18.032 1.00 57.38 91 ASP A O 1
ATOM 750 N N . VAL A 1 92 ? 16.661 -5.700 18.113 1.00 60.25 92 VAL A N 1
ATOM 751 C CA . VAL A 1 92 ? 15.928 -6.994 18.226 1.00 60.25 92 VAL A CA 1
ATOM 752 C C . VAL A 1 92 ? 14.654 -6.979 19.116 1.00 60.25 92 VAL A C 1
ATOM 754 O O . VAL A 1 92 ? 14.720 -7.168 20.335 1.00 60.25 92 VAL A O 1
ATOM 757 N N . PHE A 1 93 ? 13.470 -6.891 18.496 1.00 64.25 93 PHE A N 1
ATOM 758 C CA . PHE A 1 93 ? 12.179 -6.997 19.190 1.00 64.25 93 PHE A CA 1
ATOM 759 C C . PHE A 1 93 ? 11.927 -8.397 19.784 1.00 64.25 93 PHE A C 1
ATOM 761 O O . PHE A 1 93 ? 12.082 -9.426 19.118 1.00 64.25 93 PHE A O 1
ATOM 768 N N . THR A 1 94 ? 11.442 -8.459 21.032 1.00 60.72 94 THR A N 1
ATOM 769 C CA . THR A 1 94 ? 11.030 -9.715 21.688 1.00 60.72 94 THR A CA 1
ATOM 770 C C . THR A 1 94 ? 9.515 -9.755 21.917 1.00 60.72 94 THR A C 1
ATOM 772 O O . THR A 1 94 ? 8.940 -9.032 22.724 1.00 60.72 94 THR A O 1
ATOM 775 N N . SER A 1 95 ? 8.841 -10.643 21.187 1.00 58.69 95 SER A N 1
ATOM 776 C CA . SER A 1 95 ? 7.384 -10.682 20.996 1.00 58.69 95 SER A CA 1
ATOM 777 C C . SER A 1 95 ? 6.548 -11.253 22.156 1.00 58.69 95 SER A C 1
ATOM 779 O O . SER A 1 95 ? 5.499 -11.855 21.911 1.00 58.69 95 SER A O 1
ATOM 781 N N . SER A 1 96 ? 6.980 -11.128 23.413 1.00 61.22 96 SER A N 1
ATOM 782 C CA . SER A 1 96 ? 6.420 -11.908 24.535 1.00 61.22 96 SER A CA 1
ATOM 783 C C . SER A 1 96 ? 5.345 -11.211 25.383 1.00 61.22 96 SER A C 1
ATOM 785 O O . SER A 1 96 ? 4.874 -11.794 26.357 1.00 61.22 96 SER A O 1
ATOM 787 N N . ASN A 1 97 ? 4.901 -9.999 25.036 1.00 70.44 97 ASN A N 1
ATOM 788 C CA . ASN A 1 97 ? 3.880 -9.299 25.822 1.00 70.44 97 ASN A CA 1
ATOM 789 C C . ASN A 1 97 ? 2.444 -9.705 25.410 1.00 70.44 97 ASN A C 1
ATOM 791 O O . ASN A 1 97 ? 2.010 -9.445 24.289 1.00 70.44 97 ASN A O 1
ATOM 795 N N . GLU A 1 98 ? 1.659 -10.301 26.314 1.00 76.06 98 GLU A N 1
ATOM 796 C CA . GLU A 1 98 ? 0.253 -10.678 26.048 1.00 76.06 98 GLU A CA 1
ATOM 797 C C . GLU A 1 98 ? -0.639 -9.478 25.665 1.00 76.06 98 GLU A C 1
ATOM 799 O O . GLU A 1 98 ? -1.562 -9.600 24.846 1.00 76.06 98 GLU A O 1
ATOM 804 N N . GLY A 1 99 ? -0.345 -8.293 26.214 1.00 82.12 99 GLY A N 1
ATOM 805 C CA . GLY A 1 99 ? -1.050 -7.054 25.888 1.00 82.12 99 GLY A CA 1
ATOM 806 C C . GLY A 1 99 ? -0.848 -6.641 24.430 1.00 82.12 99 GLY A C 1
ATOM 807 O O . GLY A 1 99 ? -1.809 -6.254 23.763 1.00 82.12 99 GLY A O 1
ATOM 808 N N . PHE A 1 100 ? 0.372 -6.814 23.909 1.00 82.00 100 PHE A N 1
ATOM 809 C CA . PHE A 1 100 ? 0.708 -6.569 22.504 1.00 82.00 100 PHE A CA 1
ATOM 810 C C . PHE A 1 100 ? -0.152 -7.426 21.577 1.00 82.00 100 PHE A C 1
ATOM 812 O O . PHE A 1 100 ? -0.840 -6.896 20.706 1.00 82.00 100 PHE A O 1
ATOM 819 N N . GLN A 1 101 ? -0.177 -8.740 21.813 1.00 84.25 101 GLN A N 1
ATOM 820 C CA . GLN A 1 101 ? -0.915 -9.670 20.957 1.00 84.25 101 GLN A CA 1
ATOM 821 C C . GLN A 1 101 ? -2.407 -9.336 20.948 1.00 84.25 101 GLN A C 1
ATOM 823 O O . GLN A 1 101 ? -3.047 -9.325 19.899 1.00 84.25 101 GLN A O 1
ATOM 828 N N . THR A 1 102 ? -2.963 -8.976 22.105 1.00 88.12 102 THR A N 1
ATOM 829 C CA . THR A 1 102 ? -4.368 -8.570 22.208 1.00 88.12 102 THR A CA 1
ATOM 830 C C . THR A 1 102 ? -4.659 -7.292 21.415 1.00 88.12 102 THR A C 1
ATOM 832 O O . THR A 1 102 ? -5.676 -7.221 20.718 1.00 88.12 102 THR A O 1
ATOM 835 N N . CYS A 1 103 ? -3.790 -6.282 21.499 1.00 88.94 103 CYS A N 1
ATOM 836 C CA . CYS A 1 103 ? -3.941 -5.026 20.762 1.00 88.94 103 CYS A CA 1
ATOM 837 C C . CYS A 1 103 ? -3.790 -5.228 19.251 1.00 88.94 103 CYS A C 1
ATOM 839 O O . CYS A 1 103 ? -4.660 -4.784 18.499 1.00 88.94 103 CYS A O 1
ATOM 841 N N . LEU A 1 104 ? -2.768 -5.969 18.816 1.00 89.62 104 LEU A N 1
ATOM 842 C CA . LEU A 1 104 ? -2.556 -6.303 17.411 1.00 89.62 104 LEU A CA 1
ATOM 843 C C . LEU A 1 104 ? -3.755 -7.075 16.847 1.00 89.62 104 LEU A C 1
ATOM 845 O O . LEU A 1 104 ? -4.306 -6.694 15.823 1.00 89.62 104 LEU A O 1
ATOM 849 N N . GLN A 1 105 ? -4.253 -8.100 17.542 1.00 91.19 105 GLN A N 1
ATOM 850 C CA . GLN A 1 105 ? -5.413 -8.872 17.078 1.00 91.19 105 GLN A CA 1
ATOM 851 C C . GLN A 1 105 ? -6.695 -8.035 16.977 1.00 91.19 105 GLN A C 1
ATOM 853 O O . GLN A 1 105 ? -7.509 -8.256 16.077 1.00 91.19 105 GLN A O 1
ATOM 858 N N . LYS A 1 106 ? -6.895 -7.061 17.875 1.00 92.69 106 LYS A N 1
ATOM 859 C CA . LYS A 1 106 ? -7.995 -6.092 17.749 1.00 92.69 106 LYS A CA 1
ATOM 860 C C . LYS A 1 106 ? -7.796 -5.211 16.520 1.00 92.69 106 LYS A C 1
ATOM 862 O O . LYS A 1 106 ? -8.720 -5.095 15.720 1.00 92.69 106 LYS A O 1
ATOM 867 N N . PHE A 1 107 ? -6.593 -4.667 16.343 1.00 93.56 107 PHE A N 1
ATOM 868 C CA . PHE A 1 107 ? -6.239 -3.829 15.203 1.00 93.56 107 PHE A CA 1
ATOM 869 C C . PHE A 1 107 ? -6.444 -4.562 13.874 1.00 93.56 107 PHE A C 1
ATOM 871 O O . PHE A 1 107 ? -7.094 -4.030 12.975 1.00 93.56 107 PHE A O 1
ATOM 878 N N . LEU A 1 108 ? -5.982 -5.811 13.756 1.00 93.00 108 LEU A N 1
ATOM 879 C CA . LEU A 1 108 ? -6.106 -6.643 12.555 1.00 93.00 108 LEU A CA 1
ATOM 880 C C . LEU A 1 108 ? -7.566 -6.881 12.140 1.00 93.00 108 LEU A C 1
ATOM 882 O O . LEU A 1 108 ? -7.837 -6.952 10.944 1.00 93.00 108 LEU A O 1
ATOM 886 N N . LYS A 1 109 ? -8.516 -6.888 13.083 1.00 92.12 109 LYS A N 1
ATOM 887 C CA . LYS A 1 109 ? -9.959 -7.046 12.814 1.00 92.12 109 LYS A CA 1
ATOM 888 C C . LYS A 1 109 ? -10.678 -5.751 12.420 1.00 92.12 109 LYS A C 1
ATOM 890 O O . LYS A 1 109 ? -11.829 -5.810 11.995 1.00 92.12 109 LYS A O 1
ATOM 895 N N . GLU A 1 110 ? -10.044 -4.589 12.574 1.00 91.94 110 GLU A N 1
ATOM 896 C CA . GLU A 1 110 ? -10.642 -3.309 12.173 1.00 91.94 110 GLU A CA 1
ATOM 897 C C . GLU A 1 110 ? -10.822 -3.215 10.644 1.00 91.94 110 GLU A C 1
ATOM 899 O O . GLU A 1 110 ? -10.002 -3.770 9.903 1.00 91.94 110 GLU A O 1
ATOM 904 N N . PRO A 1 111 ? -11.849 -2.491 10.156 1.00 85.25 111 PRO A N 1
ATOM 905 C CA . PRO A 1 111 ? -12.050 -2.265 8.727 1.00 85.25 111 PRO A CA 1
ATOM 906 C C . PRO A 1 111 ? -10.931 -1.410 8.110 1.00 85.25 111 PRO A C 1
ATOM 908 O O . PRO A 1 111 ? -10.269 -0.630 8.800 1.00 85.25 111 PRO A O 1
ATOM 911 N N . GLY A 1 112 ? -10.766 -1.539 6.792 1.00 84.62 112 GLY A N 1
ATOM 912 C CA . GLY A 1 112 ? -9.723 -0.879 6.001 1.00 84.62 112 GLY A CA 1
ATOM 913 C C . GLY A 1 112 ? -8.744 -1.887 5.399 1.00 84.62 112 GLY A C 1
ATOM 914 O O . GLY A 1 112 ? -8.658 -3.029 5.853 1.00 84.62 112 GLY A O 1
ATOM 915 N N . MET A 1 113 ? -8.008 -1.479 4.364 1.00 88.62 113 MET A N 1
ATOM 916 C CA . MET A 1 113 ? -6.999 -2.347 3.760 1.00 88.62 113 MET A CA 1
ATOM 917 C C . MET A 1 113 ? -5.814 -2.523 4.710 1.00 88.62 113 MET A C 1
ATOM 919 O O . MET A 1 113 ? -5.132 -1.545 5.026 1.00 88.62 113 MET A O 1
ATOM 923 N N . LEU A 1 114 ? -5.552 -3.766 5.121 1.00 92.81 114 LEU A N 1
ATOM 924 C CA . LEU A 1 114 ? -4.375 -4.094 5.914 1.00 92.81 114 LEU A CA 1
ATOM 925 C C . LEU A 1 114 ? -3.121 -4.046 5.039 1.00 92.81 114 LEU A C 1
ATOM 927 O O . LEU A 1 114 ? -3.013 -4.737 4.020 1.00 92.81 114 LEU A O 1
ATOM 931 N N . CYS A 1 115 ? -2.183 -3.226 5.483 1.00 92.88 115 CYS A N 1
ATOM 932 C CA . CYS A 1 115 ? -0.873 -3.035 4.900 1.00 92.88 115 CYS A CA 1
ATOM 933 C C . CYS A 1 115 ? 0.187 -3.358 5.953 1.00 92.88 115 CYS A C 1
ATOM 935 O O . CYS A 1 115 ? -0.035 -3.172 7.150 1.00 92.88 115 CYS A O 1
ATOM 937 N N . LEU A 1 116 ? 1.335 -3.827 5.493 1.00 92.44 116 LEU A N 1
ATOM 938 C CA . LEU A 1 116 ? 2.530 -4.025 6.295 1.00 92.44 116 LEU A CA 1
ATOM 939 C C . LEU A 1 116 ? 3.598 -3.072 5.768 1.00 92.44 116 LEU A C 1
ATOM 941 O O . LEU A 1 116 ? 3.895 -3.113 4.577 1.00 92.44 116 LEU A O 1
ATOM 945 N N . LEU A 1 117 ? 4.138 -2.219 6.627 1.00 90.81 117 LEU A N 1
ATOM 946 C CA . LEU A 1 117 ? 5.320 -1.415 6.347 1.00 90.81 117 LEU A CA 1
ATOM 947 C C . LEU A 1 117 ? 6.483 -2.016 7.131 1.00 90.81 117 LEU A C 1
ATOM 949 O O . LEU A 1 117 ? 6.345 -2.289 8.319 1.00 90.81 117 LEU A O 1
ATOM 953 N N . ILE A 1 118 ? 7.595 -2.279 6.456 1.00 87.56 118 ILE A N 1
ATOM 954 C CA . ILE A 1 118 ? 8.811 -2.802 7.072 1.00 87.56 118 ILE A CA 1
ATOM 955 C C . ILE A 1 118 ? 9.920 -1.791 6.830 1.00 87.56 118 ILE A C 1
ATOM 957 O O . ILE A 1 118 ? 10.390 -1.652 5.696 1.00 87.56 118 ILE A O 1
ATOM 961 N N . ASP A 1 119 ? 10.333 -1.131 7.898 1.00 84.00 119 ASP A N 1
ATOM 962 C CA . ASP A 1 119 ? 11.454 -0.209 7.971 1.00 84.00 119 ASP A CA 1
ATOM 963 C C . ASP A 1 119 ? 12.435 -0.742 9.027 1.00 84.00 119 ASP A C 1
ATOM 965 O O . ASP A 1 119 ? 12.229 -0.628 10.227 1.00 84.00 119 ASP A O 1
ATOM 969 N N . GLY A 1 120 ? 13.455 -1.486 8.594 1.00 76.62 120 GLY A N 1
ATOM 970 C CA . GLY A 1 120 ? 14.383 -2.117 9.537 1.00 76.62 120 GLY A CA 1
ATOM 971 C C . GLY A 1 120 ? 15.105 -3.350 9.005 1.00 76.62 120 GLY A C 1
ATOM 972 O O . GLY A 1 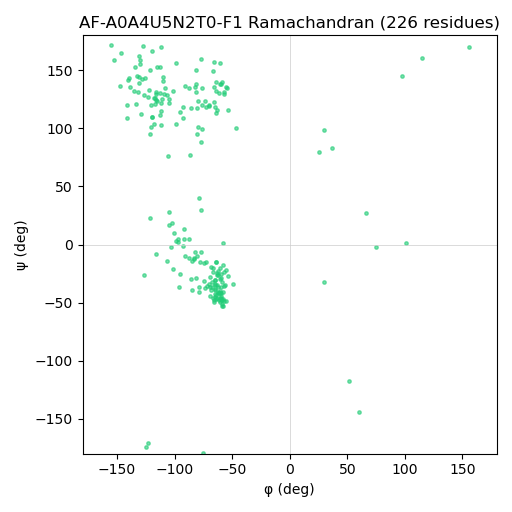120 ? 14.811 -3.876 7.925 1.00 76.62 120 GLY A O 1
ATOM 973 N N . ILE A 1 121 ? 16.096 -3.816 9.771 1.00 73.81 121 ILE A N 1
ATOM 974 C CA . ILE A 1 121 ? 16.975 -4.945 9.394 1.00 73.81 121 ILE A CA 1
ATOM 975 C C . ILE A 1 121 ? 16.695 -6.243 10.157 1.00 73.81 121 ILE A C 1
ATOM 977 O O . ILE A 1 121 ? 17.210 -7.299 9.773 1.00 73.81 121 ILE A O 1
ATOM 981 N N . SER A 1 122 ? 15.926 -6.168 11.241 1.00 75.31 122 SER A N 1
ATOM 982 C CA . SER A 1 122 ? 15.621 -7.296 12.126 1.00 75.31 122 SER A CA 1
ATOM 983 C C . SER A 1 122 ? 14.460 -8.160 11.622 1.00 75.31 122 SER A C 1
ATOM 985 O O . SER A 1 122 ? 14.276 -9.272 12.117 1.00 75.31 122 SER A O 1
ATOM 987 N N . PHE A 1 123 ? 13.700 -7.689 10.624 1.00 78.25 123 PHE A N 1
ATOM 988 C CA . PHE A 1 123 ? 12.593 -8.446 10.048 1.00 78.25 123 PHE A CA 1
ATOM 989 C C . PHE A 1 123 ? 13.122 -9.727 9.388 1.00 78.25 123 PHE A C 1
ATOM 991 O O . PHE A 1 123 ? 13.897 -9.695 8.428 1.00 78.25 123 PHE A O 1
ATOM 998 N N . ASP A 1 124 ? 12.717 -10.872 9.932 1.00 76.12 124 ASP A N 1
ATOM 999 C CA . ASP A 1 124 ? 13.228 -12.189 9.570 1.00 76.12 124 ASP A CA 1
ATOM 1000 C C . ASP A 1 124 ? 12.103 -13.146 9.143 1.00 76.12 124 ASP A C 1
ATOM 1002 O O . ASP A 1 124 ? 10.932 -12.778 9.024 1.00 76.12 124 ASP A O 1
ATOM 1006 N N . VAL A 1 125 ? 12.466 -14.408 8.901 1.00 76.56 125 VAL A N 1
ATOM 1007 C CA . VAL A 1 125 ? 11.524 -15.449 8.465 1.00 76.56 125 VAL A CA 1
ATOM 1008 C C . VAL A 1 125 ? 10.390 -15.700 9.467 1.00 76.56 125 VAL A C 1
ATOM 1010 O O . VAL A 1 125 ? 9.278 -16.020 9.053 1.00 76.56 125 VAL A O 1
ATOM 1013 N N . LYS A 1 126 ? 10.613 -15.504 10.775 1.00 80.44 126 LYS A N 1
ATOM 1014 C CA . LYS A 1 126 ? 9.556 -15.696 11.780 1.00 80.44 126 LYS A CA 1
ATOM 1015 C C . LYS A 1 126 ? 8.486 -14.624 11.629 1.00 80.44 126 LYS A C 1
ATOM 1017 O O . LYS A 1 126 ? 7.298 -14.921 11.725 1.00 80.44 126 LYS A O 1
ATOM 1022 N N . TRP A 1 127 ? 8.893 -13.388 11.349 1.00 82.19 127 TRP A N 1
ATOM 1023 C CA . TRP A 1 127 ? 7.949 -12.313 11.063 1.00 82.19 127 TRP A CA 1
ATOM 1024 C C . TRP A 1 127 ? 7.233 -12.496 9.731 1.00 82.19 127 TRP A C 1
ATOM 1026 O O . TRP A 1 127 ? 6.033 -12.230 9.672 1.00 82.19 127 TRP A O 1
ATOM 1036 N N . VAL A 1 128 ? 7.902 -13.022 8.698 1.00 82.38 128 VAL A N 1
ATOM 1037 C CA . VAL A 1 128 ? 7.230 -13.422 7.446 1.00 82.38 128 VAL A CA 1
ATOM 1038 C C . VAL A 1 128 ? 6.101 -14.411 7.741 1.00 82.38 128 VAL A C 1
ATOM 1040 O O . VAL A 1 128 ? 4.974 -14.202 7.298 1.00 82.38 128 VAL A O 1
ATOM 1043 N N . GLU A 1 129 ? 6.367 -15.452 8.533 1.00 82.44 129 GLU A N 1
ATOM 1044 C CA . GLU A 1 129 ? 5.355 -16.444 8.915 1.00 82.44 129 GLU A CA 1
ATOM 1045 C C . GLU A 1 129 ? 4.186 -15.806 9.673 1.00 82.44 129 GLU A C 1
ATOM 1047 O O . GLU A 1 129 ? 3.031 -15.986 9.280 1.00 82.44 129 GLU A O 1
ATOM 1052 N N . VAL A 1 130 ? 4.469 -14.999 10.700 1.00 85.31 130 VAL A N 1
ATOM 1053 C CA . VAL A 1 130 ? 3.435 -14.306 11.485 1.00 85.31 130 VAL A CA 1
ATOM 1054 C C . VAL A 1 130 ? 2.580 -13.395 10.604 1.00 85.31 130 VAL A C 1
ATOM 1056 O O . VAL A 1 130 ? 1.353 -13.454 10.685 1.00 85.31 130 VAL A O 1
ATOM 1059 N N . CYS A 1 131 ? 3.204 -12.574 9.757 1.00 87.56 131 CYS A N 1
ATOM 1060 C CA . CYS A 1 131 ? 2.501 -11.597 8.929 1.00 87.56 131 CYS A CA 1
ATOM 1061 C C . CYS A 1 131 ? 1.714 -12.255 7.792 1.00 87.56 131 CYS A C 1
ATOM 1063 O O . CYS A 1 131 ? 0.611 -11.815 7.473 1.00 87.56 131 CYS A O 1
ATOM 1065 N N . SER A 1 132 ? 2.236 -13.338 7.208 1.00 83.56 132 SER A N 1
ATOM 1066 C CA . SER A 1 132 ? 1.541 -14.094 6.155 1.00 83.56 132 SER A CA 1
ATOM 1067 C C . SER A 1 132 ? 0.238 -14.738 6.642 1.00 83.56 132 SER A C 1
ATOM 1069 O O . SER A 1 132 ? -0.687 -14.941 5.860 1.00 83.56 132 SER A O 1
ATOM 1071 N N . ALA A 1 133 ? 0.117 -14.995 7.948 1.00 87.44 133 ALA A N 1
ATOM 1072 C CA . ALA A 1 133 ? -1.108 -15.503 8.556 1.00 87.44 133 ALA A CA 1
ATOM 1073 C C . ALA A 1 133 ? -2.193 -14.423 8.753 1.00 87.44 133 ALA A C 1
ATOM 1075 O O . ALA A 1 133 ? -3.315 -14.740 9.165 1.00 87.44 133 ALA A O 1
ATOM 1076 N N . TRP A 1 134 ? -1.900 -13.143 8.498 1.00 91.12 134 TRP A N 1
ATOM 1077 C CA . TRP A 1 134 ? -2.867 -12.064 8.689 1.00 91.12 134 TRP A CA 1
ATOM 1078 C C . TRP A 1 134 ? -3.896 -12.033 7.562 1.00 91.12 134 TRP A C 1
ATOM 1080 O O . TRP A 1 134 ? -3.683 -11.471 6.486 1.00 91.12 134 TRP A O 1
ATOM 1090 N N . GLY A 1 135 ? -5.069 -12.599 7.851 1.00 83.69 135 GLY A N 1
ATOM 1091 C CA . GLY A 1 135 ? -6.222 -12.535 6.963 1.00 83.69 135 GLY A CA 1
ATOM 1092 C C . GLY A 1 135 ? -6.550 -11.090 6.584 1.00 83.69 135 GLY A C 1
ATOM 1093 O O . GLY A 1 135 ? -6.909 -10.279 7.435 1.00 83.69 135 GLY A O 1
ATOM 1094 N N . GLY A 1 136 ? -6.430 -10.775 5.294 1.00 84.25 136 GLY A N 1
ATOM 1095 C CA . GLY A 1 136 ? -6.718 -9.444 4.763 1.00 84.25 136 GLY A CA 1
ATOM 1096 C C . GLY A 1 136 ? -5.498 -8.569 4.495 1.00 84.25 136 GLY A C 1
ATOM 1097 O O . GLY A 1 136 ? -5.704 -7.446 4.040 1.00 84.25 136 GLY A O 1
ATOM 1098 N N . LEU A 1 137 ? -4.264 -9.046 4.716 1.00 88.81 137 LEU A N 1
ATOM 1099 C CA . LEU A 1 137 ? -3.066 -8.371 4.209 1.00 88.81 137 LEU A CA 1
ATOM 1100 C C . LEU A 1 137 ? -3.176 -8.241 2.678 1.00 88.81 137 LEU A C 1
ATOM 1102 O O . LEU A 1 137 ? -3.550 -9.192 1.987 1.00 88.81 137 LEU A O 1
ATOM 1106 N N . ARG A 1 138 ? -2.955 -7.031 2.156 1.00 87.69 138 ARG A N 1
ATOM 1107 C CA . ARG A 1 138 ? -3.054 -6.727 0.711 1.00 87.69 138 ARG A CA 1
ATOM 1108 C C . ARG A 1 138 ? -1.807 -6.067 0.146 1.00 87.69 138 ARG A C 1
ATOM 1110 O O . ARG A 1 138 ? -1.555 -6.166 -1.053 1.00 87.69 138 ARG A O 1
ATOM 1117 N N . LYS A 1 139 ? -1.044 -5.376 0.991 1.00 87.00 139 LYS A N 1
ATOM 1118 C CA . LYS A 1 139 ? 0.139 -4.626 0.578 1.00 87.00 139 LYS A CA 1
ATOM 1119 C C . LYS A 1 139 ? 1.265 -4.816 1.580 1.00 87.00 139 LYS A C 1
ATOM 1121 O O . LYS A 1 139 ? 1.031 -4.706 2.782 1.00 87.00 139 LYS A O 1
ATOM 1126 N N . VAL A 1 140 ? 2.467 -5.052 1.067 1.00 88.75 140 VAL A N 1
ATOM 1127 C CA . VAL A 1 140 ? 3.705 -5.018 1.845 1.00 88.75 140 VAL A CA 1
ATOM 1128 C C . VAL A 1 140 ? 4.617 -3.955 1.236 1.00 88.75 140 VAL A C 1
ATOM 1130 O O . VAL A 1 140 ? 4.969 -4.013 0.058 1.00 88.75 140 VAL A O 1
ATOM 1133 N N . GLU A 1 141 ? 4.967 -2.954 2.027 1.00 86.69 141 GLU A N 1
ATOM 1134 C CA . GLU A 1 141 ? 5.923 -1.908 1.685 1.00 86.69 141 GLU A CA 1
ATOM 1135 C C . GLU A 1 141 ? 7.217 -2.199 2.431 1.00 86.69 141 GLU A C 1
ATOM 1137 O O . GLU A 1 141 ? 7.210 -2.389 3.645 1.00 86.69 141 GLU A O 1
ATOM 1142 N N . ILE A 1 142 ? 8.323 -2.284 1.695 1.00 82.25 142 ILE A N 1
ATOM 1143 C CA . ILE A 1 142 ? 9.624 -2.588 2.278 1.00 82.25 142 ILE A CA 1
ATOM 1144 C C . ILE A 1 142 ? 10.567 -1.422 2.009 1.00 82.25 142 ILE A C 1
ATOM 1146 O O . ILE A 1 142 ? 11.021 -1.194 0.880 1.00 82.25 142 ILE A O 1
ATOM 1150 N N . HIS A 1 143 ? 10.892 -0.698 3.071 1.00 78.50 143 HIS A N 1
ATOM 1151 C CA . HIS A 1 143 ? 11.911 0.340 3.096 1.00 78.50 143 H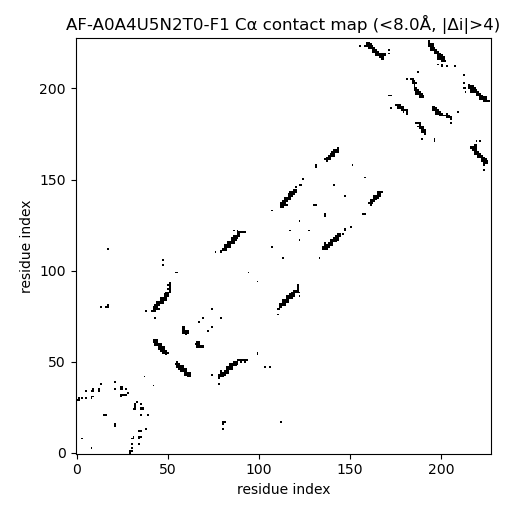IS A CA 1
ATOM 1152 C C . HIS A 1 143 ? 13.247 -0.347 3.389 1.00 78.50 143 HIS A C 1
ATOM 1154 O O . HIS A 1 143 ? 13.728 -0.459 4.509 1.00 78.50 143 HIS A O 1
ATOM 1160 N N . ILE A 1 144 ? 13.797 -0.981 2.353 1.00 66.38 144 ILE A N 1
ATOM 1161 C CA . ILE A 1 144 ? 14.860 -1.969 2.534 1.00 66.38 144 ILE A CA 1
ATOM 1162 C C . ILE A 1 144 ? 16.255 -1.348 2.708 1.00 66.38 144 ILE A C 1
ATOM 1164 O O . ILE A 1 144 ? 16.650 -0.424 1.988 1.00 66.38 144 ILE A O 1
ATOM 1168 N N . ARG A 1 145 ? 17.087 -2.084 3.463 1.00 58.38 145 ARG A N 1
ATOM 1169 C CA . ARG A 1 145 ? 18.452 -2.471 3.053 1.00 58.38 145 ARG A CA 1
ATOM 1170 C C . ARG A 1 145 ? 18.526 -3.998 2.812 1.00 58.38 145 ARG A C 1
ATOM 1172 O O . ARG A 1 145 ? 18.343 -4.784 3.729 1.00 58.38 145 ARG A O 1
ATOM 1179 N N . LEU A 1 146 ? 18.765 -4.390 1.552 1.00 53.78 146 LEU A N 1
ATOM 1180 C CA . LEU A 1 146 ? 19.039 -5.690 0.883 1.00 53.78 146 LEU A CA 1
ATOM 1181 C C . LEU A 1 146 ? 18.490 -7.056 1.398 1.00 53.78 146 LEU A C 1
ATOM 1183 O O . LEU A 1 146 ? 18.239 -7.916 0.556 1.00 53.78 146 LEU A O 1
ATOM 1187 N N . ARG A 1 147 ? 18.288 -7.320 2.698 1.00 58.69 147 ARG A N 1
ATOM 1188 C CA . ARG A 1 147 ? 18.058 -8.690 3.227 1.00 58.69 147 ARG A CA 1
ATOM 1189 C C . ARG A 1 147 ? 16.664 -9.270 2.930 1.00 58.69 147 ARG A C 1
ATOM 1191 O O . ARG A 1 147 ? 16.536 -10.470 2.714 1.00 58.69 147 ARG A O 1
ATOM 1198 N N . LEU A 1 148 ? 15.633 -8.426 2.853 1.00 58.12 148 LEU A N 1
ATOM 1199 C CA . LEU A 1 148 ? 14.236 -8.860 2.666 1.00 58.12 148 LEU A CA 1
ATOM 1200 C C . LEU A 1 148 ? 13.877 -9.246 1.221 1.00 58.12 148 LEU A C 1
ATOM 1202 O O . LEU A 1 148 ? 12.872 -9.918 0.999 1.00 58.12 148 LEU A O 1
ATOM 1206 N N . VAL A 1 149 ? 14.705 -8.877 0.236 1.00 64.31 149 VAL A N 1
ATOM 1207 C CA . VAL A 1 149 ? 14.506 -9.279 -1.168 1.00 64.31 149 VAL A CA 1
ATOM 1208 C C . VAL A 1 149 ? 14.538 -1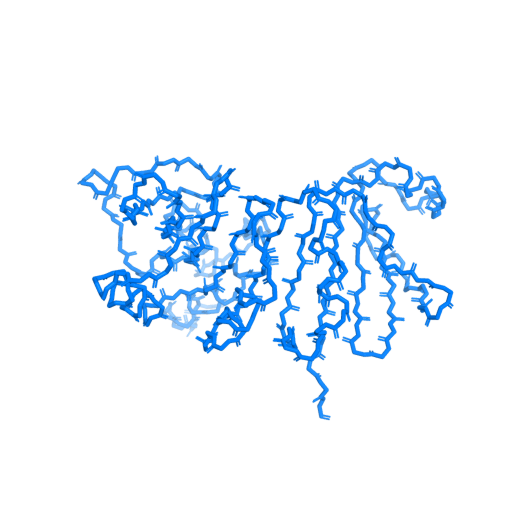0.796 -1.277 1.00 64.31 149 VAL A C 1
ATOM 1210 O O . VAL A 1 149 ? 13.663 -11.397 -1.892 1.00 64.31 149 VAL A O 1
ATOM 1213 N N . GLN A 1 150 ? 15.527 -11.416 -0.636 1.00 64.56 150 GLN A N 1
ATOM 1214 C CA . GLN A 1 150 ? 15.748 -12.849 -0.730 1.00 64.56 150 GLN A CA 1
ATOM 1215 C C . GLN A 1 150 ? 14.588 -13.646 -0.113 1.00 64.56 150 GLN A C 1
ATOM 1217 O O . GLN A 1 150 ? 14.053 -14.533 -0.771 1.00 64.56 150 GLN A O 1
ATOM 1222 N N . LEU A 1 151 ? 14.120 -13.250 1.078 1.00 64.19 151 LEU A N 1
ATOM 1223 C CA . LEU A 1 151 ? 12.986 -13.898 1.750 1.00 64.19 151 LEU A CA 1
ATOM 1224 C C . LEU A 1 151 ? 11.699 -13.831 0.916 1.00 64.19 151 LEU A C 1
ATOM 1226 O O . LEU A 1 151 ? 10.993 -14.826 0.793 1.00 64.19 151 LEU A O 1
ATOM 1230 N N . SER A 1 152 ? 11.411 -12.686 0.289 1.00 63.62 152 SER A N 1
ATOM 1231 C CA . SER A 1 152 ? 10.203 -12.537 -0.536 1.00 63.62 152 SER A CA 1
ATOM 1232 C C . SER A 1 152 ? 10.183 -13.437 -1.779 1.00 63.62 152 SER A C 1
ATOM 1234 O O . SER A 1 152 ? 9.115 -13.857 -2.219 1.00 63.62 152 SER A O 1
ATOM 1236 N N . ILE A 1 153 ? 11.357 -13.741 -2.341 1.00 68.69 153 ILE A N 1
ATOM 1237 C CA . ILE A 1 153 ? 11.495 -14.601 -3.521 1.00 68.69 153 ILE A CA 1
ATOM 1238 C C . ILE A 1 153 ? 11.382 -16.075 -3.115 1.00 68.69 153 ILE A C 1
ATOM 1240 O O . ILE A 1 153 ? 10.735 -16.852 -3.818 1.00 68.69 153 ILE A O 1
ATOM 1244 N N . GLU A 1 154 ? 11.990 -16.451 -1.988 1.00 74.88 154 GLU A N 1
ATOM 1245 C CA . GLU A 1 154 ? 11.971 -17.822 -1.464 1.00 74.88 154 GLU A CA 1
ATOM 1246 C C . GLU A 1 154 ? 10.562 -18.242 -0.998 1.00 74.88 154 GLU A C 1
ATOM 1248 O O . GLU A 1 154 ? 10.145 -19.366 -1.267 1.00 74.88 154 GLU A O 1
ATOM 1253 N N . ASP A 1 155 ? 9.791 -17.323 -0.405 1.00 73.38 155 ASP A N 1
ATOM 1254 C CA . ASP A 1 155 ? 8.457 -17.576 0.166 1.00 73.38 155 ASP A CA 1
ATOM 1255 C C . ASP A 1 155 ? 7.290 -17.038 -0.694 1.00 73.38 155 ASP A C 1
ATOM 1257 O O . ASP A 1 155 ? 6.214 -16.725 -0.179 1.00 73.38 155 ASP A O 1
ATOM 1261 N N . LYS A 1 156 ? 7.461 -16.935 -2.021 1.00 73.56 156 LYS A N 1
ATOM 1262 C CA . LYS A 1 156 ? 6.476 -16.311 -2.935 1.00 73.56 156 LYS A CA 1
ATOM 1263 C C . LYS A 1 156 ? 5.026 -16.799 -2.777 1.00 73.56 156 LYS A C 1
ATOM 1265 O O . LYS A 1 156 ? 4.094 -16.018 -2.948 1.00 73.56 156 LYS A O 1
ATOM 1270 N N . GLU A 1 157 ? 4.822 -18.072 -2.432 1.00 78.06 157 GLU A N 1
ATOM 1271 C CA . GLU A 1 157 ? 3.485 -18.656 -2.237 1.00 78.06 157 GLU A CA 1
ATOM 1272 C C . GLU A 1 157 ? 2.740 -18.019 -1.056 1.00 78.06 157 GLU A C 1
ATOM 1274 O O . GLU A 1 157 ? 1.528 -17.814 -1.130 1.00 78.06 157 GLU A O 1
ATOM 1279 N N . LYS A 1 158 ? 3.462 -17.620 0.002 1.00 78.12 158 LYS A N 1
ATOM 1280 C CA . LYS A 1 158 ? 2.892 -16.942 1.179 1.00 78.12 158 LYS A CA 1
ATOM 1281 C C . LYS A 1 158 ? 2.394 -15.530 0.859 1.00 78.12 158 LYS A C 1
ATOM 1283 O O . LYS A 1 158 ? 1.579 -14.990 1.601 1.00 78.12 158 LYS A O 1
ATOM 1288 N N . PHE A 1 159 ? 2.868 -14.943 -0.240 1.00 75.94 159 PHE A N 1
ATOM 1289 C CA . PHE A 1 159 ? 2.501 -13.603 -0.699 1.00 75.94 159 PHE A CA 1
ATOM 1290 C C . PHE A 1 159 ? 1.549 -13.618 -1.902 1.00 75.94 159 PHE A C 1
ATOM 1292 O O . PHE A 1 159 ? 1.385 -12.591 -2.559 1.00 75.94 159 PHE A O 1
ATOM 1299 N N . SER A 1 160 ? 0.893 -14.744 -2.200 1.00 83.00 160 SER A N 1
ATOM 1300 C CA . SER A 1 160 ? -0.122 -14.803 -3.259 1.00 83.00 160 SER A CA 1
ATOM 1301 C C . SER A 1 160 ? -1.215 -13.744 -3.053 1.00 83.00 160 SER A C 1
ATOM 1303 O O . SER A 1 160 ? -1.696 -13.534 -1.940 1.00 83.00 160 SER A O 1
ATOM 1305 N N . GLY A 1 161 ? -1.587 -13.042 -4.124 1.00 80.94 161 GLY A N 1
ATOM 1306 C CA . GLY A 1 161 ? -2.534 -11.924 -4.095 1.00 80.94 161 GLY A CA 1
ATOM 1307 C C . GLY A 1 161 ? -1.968 -10.625 -3.507 1.00 80.94 161 GLY A C 1
ATOM 1308 O O . GLY A 1 161 ? -2.670 -9.613 -3.478 1.00 80.94 161 GLY A O 1
ATOM 1309 N N . CYS A 1 162 ? -0.714 -10.626 -3.042 1.00 80.69 162 CYS A N 1
ATOM 1310 C CA . CYS A 1 162 ? -0.056 -9.447 -2.497 1.00 80.69 162 CYS A CA 1
ATOM 1311 C C . CYS A 1 162 ? 0.849 -8.771 -3.526 1.00 80.69 162 CYS A C 1
ATOM 1313 O O . CYS A 1 162 ? 1.394 -9.369 -4.460 1.00 80.69 162 CYS A O 1
ATOM 1315 N N . LYS A 1 163 ? 1.050 -7.483 -3.274 1.00 87.50 163 LYS A N 1
ATOM 1316 C CA . LYS A 1 163 ? 2.036 -6.648 -3.938 1.00 87.50 163 LYS A CA 1
ATOM 1317 C C . LYS A 1 163 ? 3.111 -6.254 -2.932 1.00 87.50 163 LYS A C 1
ATOM 1319 O O . LYS A 1 163 ? 2.783 -5.766 -1.847 1.00 87.50 163 LYS A O 1
ATOM 1324 N N . ILE A 1 164 ? 4.365 -6.442 -3.324 1.00 85.62 164 ILE A N 1
ATOM 1325 C CA . ILE A 1 164 ? 5.540 -6.016 -2.572 1.00 85.62 164 ILE A CA 1
ATOM 1326 C C . ILE A 1 164 ? 6.210 -4.873 -3.330 1.00 85.62 164 ILE A C 1
ATOM 1328 O O . ILE A 1 164 ? 6.539 -5.020 -4.508 1.00 85.62 164 ILE A O 1
ATOM 1332 N N . THR A 1 165 ? 6.413 -3.741 -2.660 1.00 87.56 165 THR A N 1
ATOM 1333 C CA . THR A 1 165 ? 7.088 -2.569 -3.231 1.00 87.56 165 THR A CA 1
ATOM 1334 C C . THR A 1 165 ? 8.382 -2.289 -2.478 1.00 87.56 165 THR A C 1
ATOM 1336 O O . THR A 1 165 ? 8.384 -2.191 -1.252 1.00 87.56 165 THR A O 1
ATOM 1339 N N . TRP A 1 166 ? 9.469 -2.103 -3.224 1.00 85.06 166 TRP A N 1
ATOM 1340 C CA . TRP A 1 166 ? 10.770 -1.685 -2.713 1.00 85.06 166 TRP A CA 1
ATOM 1341 C C . TRP A 1 166 ? 11.095 -0.281 -3.195 1.00 85.06 166 TRP A C 1
ATOM 1343 O O . TRP A 1 166 ? 11.222 -0.057 -4.400 1.00 85.06 166 TRP A O 1
ATOM 1353 N N . TYR A 1 167 ? 11.328 0.646 -2.267 1.00 82.38 167 TYR A N 1
ATOM 1354 C CA . TYR A 1 167 ? 11.675 2.044 -2.562 1.00 82.38 167 TYR A CA 1
ATOM 1355 C C . TYR A 1 167 ? 13.153 2.243 -2.948 1.00 82.38 167 TYR A C 1
ATOM 1357 O O . TYR A 1 167 ? 13.812 3.200 -2.547 1.00 82.38 167 TYR A O 1
ATOM 1365 N N . CYS A 1 168 ? 13.690 1.311 -3.735 1.00 80.69 168 CYS A N 1
ATOM 1366 C CA . CYS A 1 168 ? 15.025 1.366 -4.314 1.00 80.69 168 CYS A CA 1
ATOM 1367 C C . CYS A 1 168 ? 15.098 0.520 -5.596 1.00 80.69 168 CYS A C 1
ATOM 1369 O O . CYS A 1 168 ? 14.157 -0.195 -5.956 1.00 80.69 168 CYS A O 1
ATOM 1371 N N . TYR A 1 169 ? 16.218 0.613 -6.318 1.00 87.56 169 TYR A N 1
ATOM 1372 C CA . TYR A 1 169 ? 16.468 -0.266 -7.457 1.00 87.56 169 TYR A CA 1
ATOM 1373 C C . TYR A 1 169 ? 16.988 -1.626 -6.987 1.00 87.56 169 TYR A C 1
ATOM 1375 O O . TYR A 1 169 ? 18.080 -1.727 -6.428 1.00 87.56 169 TYR A O 1
ATOM 1383 N N . ILE A 1 170 ? 16.219 -2.673 -7.283 1.00 85.81 170 ILE A N 1
ATOM 1384 C CA . ILE A 1 170 ? 16.615 -4.071 -7.122 1.00 85.81 170 ILE A CA 1
ATOM 1385 C C . ILE A 1 170 ? 16.277 -4.804 -8.416 1.00 85.81 170 ILE A C 1
ATOM 1387 O O . ILE A 1 170 ? 15.160 -4.709 -8.926 1.00 85.81 170 ILE A O 1
ATOM 1391 N N . LYS A 1 171 ? 17.220 -5.574 -8.961 1.00 89.38 171 LYS A N 1
ATOM 1392 C CA . LYS A 1 171 ? 16.950 -6.401 -10.141 1.00 89.38 171 LYS A CA 1
ATOM 1393 C C . LYS A 1 171 ? 16.153 -7.656 -9.747 1.00 89.38 171 LYS A C 1
ATOM 1395 O O . LYS A 1 171 ? 16.722 -8.689 -9.438 1.00 89.38 171 LYS A O 1
ATOM 1400 N N . LEU A 1 172 ? 14.829 -7.519 -9.751 1.00 90.62 172 LEU A N 1
ATOM 1401 C CA . LEU A 1 172 ? 13.824 -8.554 -9.469 1.00 90.62 172 LEU A CA 1
ATOM 1402 C C . LEU A 1 172 ? 13.483 -9.517 -10.627 1.00 90.62 172 LEU A C 1
ATOM 1404 O O . LEU A 1 172 ? 12.761 -10.482 -10.400 1.00 90.62 172 LEU A O 1
ATOM 1408 N N . HIS A 1 173 ? 13.940 -9.258 -11.855 1.00 92.94 173 HIS A N 1
ATOM 1409 C CA . HIS A 1 173 ? 13.718 -10.143 -13.004 1.00 92.94 173 HIS A CA 1
ATOM 1410 C C . HIS A 1 173 ? 15.042 -10.726 -13.511 1.00 92.94 173 HIS A C 1
ATOM 1412 O O . HIS A 1 173 ? 16.104 -10.102 -13.407 1.00 92.94 173 HIS A O 1
ATOM 1418 N N . ASP A 1 174 ? 14.953 -11.902 -14.116 1.00 92.31 174 ASP A N 1
ATOM 1419 C CA . ASP A 1 174 ? 16.026 -12.553 -14.859 1.00 92.31 174 ASP A CA 1
ATOM 1420 C C . ASP A 1 174 ? 15.570 -12.848 -16.301 1.00 92.31 174 ASP A C 1
ATOM 1422 O O . ASP A 1 174 ? 14.518 -12.384 -16.747 1.00 92.31 174 ASP A O 1
ATOM 1426 N N . GLU A 1 175 ? 16.369 -13.615 -17.039 1.00 93.38 175 GLU A N 1
ATOM 1427 C CA . GLU A 1 175 ? 16.097 -13.988 -18.433 1.00 93.38 175 GLU A CA 1
ATOM 1428 C C . GLU A 1 175 ? 14.844 -14.859 -18.606 1.00 93.38 175 GLU A C 1
ATOM 1430 O O . GLU A 1 175 ? 14.341 -14.999 -19.718 1.00 93.38 175 GLU A O 1
ATOM 1435 N N . SER A 1 176 ? 14.319 -15.441 -17.524 1.00 94.25 176 SER A N 1
ATOM 1436 C CA . SER A 1 176 ? 13.106 -16.259 -17.570 1.00 94.25 176 SER A CA 1
ATOM 1437 C C . SER A 1 176 ? 11.814 -15.441 -17.543 1.00 94.25 176 SER A C 1
ATOM 1439 O O . SER A 1 176 ? 10.733 -16.011 -17.698 1.00 94.25 176 SER A O 1
ATOM 1441 N N . PHE A 1 177 ? 11.900 -14.122 -17.350 1.00 95.81 177 PHE A N 1
ATOM 1442 C CA . PHE A 1 177 ? 10.755 -13.228 -17.461 1.00 95.81 177 PHE A CA 1
ATOM 1443 C C . PHE A 1 177 ? 10.602 -12.681 -18.881 1.00 95.81 177 PHE A C 1
ATOM 1445 O O . PHE A 1 177 ? 11.547 -12.182 -19.490 1.00 95.81 177 PHE A O 1
ATOM 1452 N N . GLU A 1 178 ? 9.367 -12.661 -19.369 1.00 97.19 178 GLU A N 1
ATOM 1453 C CA . GLU A 1 178 ? 9.012 -12.009 -20.622 1.00 97.19 178 GLU A CA 1
ATOM 1454 C C . GLU A 1 178 ? 8.836 -10.501 -20.412 1.00 97.19 178 GLU A C 1
ATOM 1456 O O . GLU A 1 178 ? 8.134 -10.047 -19.501 1.00 97.19 178 GLU A O 1
ATOM 1461 N N . ARG A 1 179 ? 9.461 -9.698 -21.277 1.00 97.00 179 ARG A N 1
ATOM 1462 C CA . ARG A 1 179 ? 9.290 -8.244 -21.286 1.00 97.00 179 ARG A CA 1
ATOM 1463 C C . ARG A 1 179 ? 7.909 -7.883 -21.839 1.00 97.00 179 ARG A C 1
ATOM 1465 O O . ARG A 1 179 ? 7.623 -8.124 -23.005 1.00 97.00 179 ARG A O 1
ATOM 1472 N N . MET A 1 180 ? 7.079 -7.233 -21.026 1.00 96.31 180 MET A N 1
ATOM 1473 C CA . MET A 1 180 ? 5.747 -6.784 -21.449 1.00 96.31 180 MET A CA 1
ATOM 1474 C C . MET A 1 180 ? 5.810 -5.519 -22.318 1.00 96.31 180 MET A C 1
ATOM 1476 O O . MET A 1 180 ? 6.755 -4.735 -22.231 1.00 96.31 180 MET A O 1
ATOM 1480 N N . GLU A 1 181 ? 4.771 -5.238 -23.100 1.00 94.69 181 GLU A N 1
ATOM 1481 C CA . GLU A 1 181 ? 4.675 -3.971 -23.832 1.00 94.69 181 GLU A CA 1
ATOM 1482 C C . GLU A 1 181 ? 4.701 -2.758 -22.878 1.00 94.69 181 GLU A C 1
ATOM 1484 O O . GLU A 1 181 ? 4.114 -2.768 -21.791 1.00 94.69 181 GLU A O 1
ATOM 1489 N N . ARG A 1 182 ? 5.408 -1.687 -23.266 1.00 91.88 182 ARG A N 1
ATOM 1490 C CA . ARG A 1 182 ? 5.484 -0.460 -22.463 1.00 91.88 182 ARG A CA 1
ATOM 1491 C C . ARG A 1 182 ? 4.239 0.404 -22.680 1.00 91.88 182 ARG A C 1
ATOM 1493 O O . ARG A 1 182 ? 4.209 1.250 -23.565 1.00 91.88 182 ARG A O 1
ATOM 1500 N N . VAL A 1 183 ? 3.252 0.261 -21.799 1.00 91.19 183 VAL A N 1
ATOM 1501 C CA . VAL A 1 183 ? 2.017 1.071 -21.832 1.00 91.19 183 VAL A CA 1
ATOM 1502 C C . VAL A 1 183 ? 2.202 2.456 -21.187 1.00 91.19 183 VAL A C 1
ATOM 1504 O O . VAL A 1 183 ? 1.553 3.426 -21.572 1.00 91.19 183 VAL A O 1
ATOM 1507 N N . ASN A 1 184 ? 3.114 2.585 -20.219 1.00 92.50 184 ASN A N 1
ATOM 1508 C CA . ASN A 1 184 ? 3.403 3.838 -19.518 1.00 92.50 184 ASN A CA 1
ATOM 1509 C C . ASN A 1 184 ? 4.887 4.193 -19.656 1.00 92.50 184 ASN A C 1
ATOM 1511 O O . ASN A 1 184 ? 5.754 3.402 -19.301 1.00 92.50 184 ASN A O 1
ATOM 1515 N N . LYS A 1 185 ? 5.194 5.414 -20.109 1.00 94.56 185 LYS A N 1
ATOM 1516 C CA . LYS A 1 185 ? 6.574 5.892 -20.290 1.00 94.56 185 LYS A CA 1
ATOM 1517 C C . LYS A 1 185 ? 7.446 5.837 -19.028 1.00 94.56 185 LYS A C 1
ATOM 1519 O O . LYS A 1 185 ? 8.664 5.805 -19.148 1.00 94.56 185 LYS A O 1
ATOM 1524 N N . LYS A 1 186 ? 6.830 5.850 -17.842 1.00 96.44 186 LYS A N 1
ATOM 1525 C CA . LYS A 1 186 ? 7.507 5.823 -16.536 1.00 96.44 186 LYS A CA 1
ATOM 1526 C C . LYS A 1 186 ? 7.593 4.429 -15.919 1.00 96.44 186 LYS A C 1
ATOM 1528 O O . LYS A 1 186 ? 8.095 4.313 -14.802 1.00 96.44 186 LYS A O 1
ATOM 1533 N N . THR A 1 187 ? 7.115 3.398 -16.614 1.00 96.75 187 THR A N 1
ATOM 1534 C CA . THR A 1 187 ? 7.048 2.038 -16.077 1.00 96.75 187 THR A CA 1
ATOM 1535 C C . THR A 1 187 ? 7.530 1.022 -17.100 1.00 96.75 187 THR A C 1
ATOM 1537 O O . THR A 1 187 ? 7.092 1.011 -18.247 1.00 96.75 187 THR A O 1
ATOM 1540 N N . ILE A 1 188 ? 8.400 0.124 -16.658 1.00 97.06 188 ILE A N 1
ATOM 1541 C CA . ILE A 1 188 ? 8.763 -1.097 -17.374 1.00 97.06 188 ILE A CA 1
ATOM 1542 C C . ILE A 1 188 ? 8.180 -2.279 -16.609 1.00 97.06 188 ILE A C 1
ATOM 1544 O O . ILE A 1 188 ? 8.192 -2.279 -15.379 1.00 97.06 188 ILE A O 1
ATOM 1548 N N . SER A 1 189 ? 7.674 -3.283 -17.324 1.00 97.19 189 SER A N 1
ATOM 1549 C CA . SER A 1 189 ? 7.097 -4.480 -16.710 1.00 97.19 189 SER A CA 1
ATOM 1550 C C . SER A 1 189 ? 7.610 -5.765 -17.347 1.00 97.19 189 SER A C 1
ATOM 1552 O O . SER A 1 189 ? 7.840 -5.828 -18.558 1.00 97.19 189 SER A O 1
ATOM 1554 N N . TYR A 1 190 ? 7.766 -6.782 -16.511 1.00 96.94 190 TYR A N 1
ATOM 1555 C CA . TYR A 1 190 ? 8.196 -8.125 -16.869 1.00 96.94 190 TYR A CA 1
ATOM 1556 C C . TYR A 1 190 ? 7.239 -9.131 -16.235 1.00 96.94 190 TYR A C 1
ATOM 1558 O O . TYR A 1 190 ? 6.776 -8.907 -15.116 1.00 96.94 190 TYR A O 1
ATOM 1566 N N . LYS A 1 191 ? 6.942 -10.233 -16.920 1.00 95.56 191 LYS A N 1
ATOM 1567 C CA . LYS A 1 191 ? 6.024 -11.261 -16.423 1.00 95.56 191 LYS A CA 1
ATOM 1568 C C . LYS A 1 191 ? 6.630 -12.651 -16.547 1.00 95.56 191 LYS A C 1
ATOM 1570 O O . LYS A 1 191 ? 7.216 -12.986 -17.570 1.00 95.56 191 LYS A O 1
ATOM 1575 N N . LYS A 1 192 ? 6.425 -13.471 -15.520 1.00 94.00 192 LYS A N 1
ATOM 1576 C CA . LYS A 1 192 ? 6.700 -14.908 -15.530 1.00 94.00 192 LYS A CA 1
ATOM 1577 C C . LYS A 1 192 ? 5.592 -15.611 -14.765 1.00 94.00 192 LYS A C 1
ATOM 1579 O O . LYS A 1 192 ? 5.414 -15.336 -13.585 1.00 94.00 192 LYS A O 1
ATOM 1584 N N . GLU A 1 193 ? 4.863 -16.509 -15.425 1.00 91.69 193 GLU A N 1
ATOM 1585 C CA . GLU A 1 193 ? 3.760 -17.261 -14.806 1.00 91.69 193 GLU A CA 1
ATOM 1586 C C . GLU A 1 193 ? 2.761 -16.318 -14.091 1.00 91.69 193 GLU A C 1
ATOM 1588 O O . GLU A 1 193 ? 2.142 -15.461 -14.733 1.00 91.69 193 GLU A O 1
ATOM 1593 N N . THR A 1 194 ? 2.628 -16.460 -12.771 1.00 89.69 194 THR A N 1
ATOM 1594 C CA . THR A 1 194 ? 1.781 -15.662 -11.878 1.00 89.69 194 THR A CA 1
ATOM 1595 C C . THR A 1 194 ? 2.496 -14.454 -11.271 1.00 89.69 194 THR A C 1
ATOM 1597 O O . THR A 1 194 ? 1.913 -13.743 -10.464 1.00 89.69 194 THR A O 1
ATOM 1600 N N . THR A 1 195 ? 3.739 -14.164 -11.647 1.00 91.56 195 THR A N 1
ATOM 1601 C CA . THR A 1 195 ? 4.515 -13.047 -11.094 1.00 91.56 195 THR A CA 1
ATOM 1602 C C . THR A 1 195 ? 4.686 -11.933 -12.120 1.00 91.56 195 THR A C 1
ATOM 1604 O O . THR A 1 195 ? 5.139 -12.162 -13.245 1.00 91.56 195 THR A O 1
ATOM 1607 N N . VAL A 1 196 ? 4.365 -10.701 -11.723 1.00 95.06 196 VAL A N 1
ATOM 1608 C CA . VAL A 1 196 ? 4.651 -9.487 -12.499 1.00 95.06 196 VAL A CA 1
ATOM 1609 C C . VAL A 1 196 ? 5.619 -8.611 -11.725 1.00 95.06 196 VAL A C 1
ATOM 1611 O O . VAL A 1 196 ? 5.389 -8.286 -10.567 1.00 95.06 196 VAL A O 1
ATOM 1614 N N . VAL A 1 197 ? 6.691 -8.194 -12.387 1.00 95.19 197 VAL A N 1
ATOM 1615 C CA . VAL A 1 197 ? 7.674 -7.252 -11.857 1.00 95.19 197 VAL A CA 1
ATOM 1616 C C . VAL A 1 197 ? 7.519 -5.924 -12.578 1.00 95.19 197 VAL A C 1
ATOM 1618 O O . VAL A 1 197 ? 7.426 -5.887 -13.808 1.00 95.19 197 VAL A O 1
ATOM 1621 N N . ARG A 1 198 ? 7.525 -4.819 -11.832 1.00 96.81 198 ARG A N 1
ATOM 1622 C CA . ARG A 1 198 ? 7.484 -3.461 -12.379 1.00 96.81 198 ARG A CA 1
ATOM 1623 C C . ARG A 1 198 ? 8.632 -2.615 -11.857 1.00 96.81 198 ARG A C 1
ATOM 1625 O O . ARG A 1 198 ? 9.023 -2.699 -10.699 1.00 96.81 198 ARG A O 1
ATOM 1632 N N . TYR A 1 199 ? 9.139 -1.764 -12.734 1.00 96.81 199 TYR A N 1
ATOM 1633 C CA . TYR A 1 199 ? 10.196 -0.804 -12.456 1.00 96.81 199 TYR A CA 1
ATOM 1634 C C . TYR A 1 199 ? 9.695 0.591 -12.766 1.00 96.81 199 TYR A C 1
ATOM 1636 O O . TYR A 1 199 ? 9.146 0.815 -13.848 1.00 96.81 199 TYR A O 1
ATOM 1644 N N . TYR A 1 200 ? 9.923 1.530 -11.853 1.00 96.06 200 TYR A N 1
ATOM 1645 C CA . TYR A 1 200 ? 9.420 2.890 -11.982 1.00 96.06 200 TYR A CA 1
ATOM 1646 C C . TYR A 1 200 ? 10.567 3.891 -12.075 1.00 96.06 200 TYR A C 1
ATOM 1648 O O . TYR A 1 200 ? 11.393 4.018 -11.169 1.00 96.06 200 TYR A O 1
ATOM 1656 N N . ASN A 1 201 ? 10.597 4.636 -13.178 1.00 96.31 201 ASN A N 1
ATOM 1657 C CA . ASN A 1 201 ? 11.565 5.696 -13.438 1.00 96.31 201 ASN A CA 1
ATOM 1658 C C . ASN A 1 201 ? 10.816 6.967 -13.855 1.00 96.31 201 ASN A C 1
ATOM 1660 O O . ASN A 1 201 ? 10.225 7.050 -14.934 1.00 96.31 201 ASN A O 1
ATOM 1664 N N . TYR A 1 202 ? 10.859 7.991 -13.003 1.00 93.88 202 TYR A N 1
ATOM 1665 C CA . TYR A 1 202 ? 10.137 9.245 -13.231 1.00 93.88 202 TYR A CA 1
ATOM 1666 C C . TYR A 1 202 ? 10.637 10.062 -14.423 1.00 93.88 202 TYR A C 1
ATOM 1668 O O . TYR A 1 202 ? 9.867 10.871 -14.948 1.00 93.88 202 TYR A O 1
ATOM 1676 N N . ASN A 1 203 ? 11.869 9.811 -14.864 1.00 94.00 203 ASN A N 1
ATOM 1677 C CA . ASN A 1 203 ? 12.497 10.453 -16.014 1.00 94.00 203 ASN A CA 1
ATOM 1678 C C . ASN A 1 203 ? 12.301 9.651 -17.313 1.00 94.00 203 ASN A C 1
ATOM 1680 O O . ASN A 1 203 ? 12.762 10.082 -18.366 1.00 94.00 203 ASN A O 1
ATOM 1684 N N . GLY A 1 204 ? 11.627 8.497 -17.253 1.00 93.62 204 GLY A N 1
ATOM 1685 C CA . GLY A 1 204 ? 11.395 7.637 -18.407 1.00 93.62 204 GLY A CA 1
ATOM 1686 C C . GLY A 1 204 ? 10.531 8.288 -19.493 1.00 93.62 204 GLY A C 1
ATOM 1687 O O . GLY A 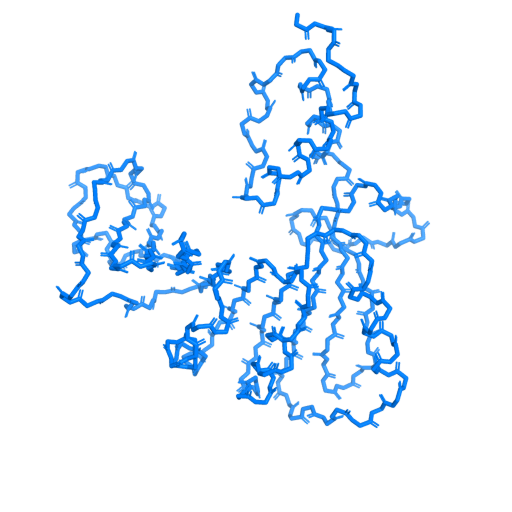1 204 ? 9.527 8.962 -19.223 1.00 93.62 204 GLY A O 1
ATOM 1688 N N . THR A 1 205 ? 10.914 8.048 -20.745 1.00 94.88 205 THR A N 1
ATOM 1689 C CA . THR A 1 205 ? 10.142 8.370 -21.953 1.00 94.88 205 THR A CA 1
ATOM 1690 C C . THR A 1 205 ? 9.835 7.090 -22.737 1.00 94.88 205 THR A C 1
ATOM 1692 O O . THR A 1 205 ? 10.431 6.044 -22.485 1.00 94.88 205 THR A O 1
ATOM 1695 N N . PHE A 1 206 ? 8.915 7.140 -23.705 1.00 94.56 206 PHE A N 1
ATOM 1696 C CA . PHE A 1 206 ? 8.658 5.986 -24.582 1.00 94.56 206 PHE A CA 1
ATOM 1697 C C . PHE A 1 206 ? 9.876 5.607 -25.438 1.00 94.56 206 PHE A C 1
ATOM 1699 O O . PHE A 1 206 ? 10.041 4.443 -25.774 1.00 94.56 206 PHE A O 1
ATOM 1706 N N . GLU A 1 207 ? 10.754 6.569 -25.720 1.00 95.31 207 GLU A N 1
ATOM 1707 C CA . GLU A 1 207 ? 11.977 6.383 -26.510 1.00 95.31 207 GLU A CA 1
ATOM 1708 C C . GLU A 1 207 ? 13.166 5.882 -25.673 1.00 95.31 207 GLU A C 1
ATOM 1710 O O . GLU A 1 207 ? 14.172 5.444 -26.222 1.00 95.31 207 GLU A O 1
ATOM 1715 N N . THR A 1 208 ? 13.081 5.951 -24.338 1.00 95.69 208 THR A N 1
ATOM 1716 C CA . THR A 1 208 ? 14.172 5.505 -23.458 1.00 95.69 208 THR A CA 1
ATOM 1717 C C . THR A 1 208 ? 14.353 3.994 -23.596 1.00 95.69 208 THR A C 1
ATOM 1719 O O . THR A 1 208 ? 13.408 3.245 -23.337 1.00 95.69 208 THR A O 1
ATOM 1722 N N . THR A 1 209 ? 15.550 3.528 -23.954 1.00 95.56 209 THR A N 1
ATOM 1723 C CA . THR A 1 209 ? 15.858 2.089 -23.995 1.00 95.56 209 THR A CA 1
ATOM 1724 C C . THR A 1 209 ? 15.698 1.457 -22.614 1.00 95.56 209 THR A C 1
ATOM 1726 O O . THR A 1 209 ? 15.780 2.151 -21.600 1.00 95.56 209 THR A O 1
ATOM 1729 N N . ASP A 1 210 ? 15.458 0.148 -22.553 1.00 94.25 210 ASP A N 1
ATOM 1730 C CA . ASP A 1 210 ? 15.297 -0.538 -21.268 1.00 94.25 210 ASP A CA 1
ATOM 1731 C C . ASP A 1 210 ? 16.562 -0.389 -20.398 1.00 94.25 210 ASP A C 1
ATOM 1733 O O . ASP A 1 210 ? 16.447 0.021 -19.248 1.00 94.25 210 ASP A O 1
ATOM 1737 N N . ASP A 1 211 ? 17.766 -0.552 -20.958 1.00 94.12 211 ASP A N 1
ATOM 1738 C CA . ASP A 1 211 ? 19.025 -0.356 -20.216 1.00 94.12 211 ASP A CA 1
ATOM 1739 C C . ASP A 1 211 ? 19.127 1.045 -19.598 1.00 94.12 211 ASP A C 1
ATOM 1741 O O . ASP A 1 211 ? 19.367 1.195 -18.397 1.00 94.12 211 ASP A O 1
ATOM 1745 N N . LYS A 1 212 ? 18.859 2.090 -20.394 1.00 95.56 212 LYS A N 1
ATOM 1746 C CA . LYS A 1 212 ? 18.925 3.475 -19.915 1.00 95.56 212 LYS A CA 1
ATOM 1747 C C . LYS A 1 212 ? 17.829 3.784 -18.898 1.00 95.56 212 LYS A C 1
ATOM 1749 O O . LYS A 1 212 ? 18.014 4.605 -17.996 1.00 95.56 212 LYS A O 1
ATOM 1754 N N . PHE A 1 213 ? 16.676 3.140 -19.046 1.00 96.62 213 PHE A N 1
ATOM 1755 C CA . PHE A 1 213 ? 15.578 3.253 -18.103 1.00 96.62 213 PHE A CA 1
ATOM 1756 C C . PHE A 1 213 ? 15.977 2.676 -16.741 1.00 96.62 213 PHE A C 1
ATOM 1758 O O . PHE A 1 213 ? 15.696 3.313 -15.722 1.00 96.62 213 PHE A O 1
ATOM 1765 N N . MET A 1 214 ? 16.653 1.524 -16.721 1.00 95.38 214 MET A N 1
ATOM 1766 C CA . MET A 1 214 ? 17.048 0.833 -15.489 1.00 95.38 214 MET A CA 1
ATOM 1767 C C . MET A 1 214 ? 18.051 1.623 -14.643 1.00 95.38 214 MET A C 1
ATOM 1769 O O . MET A 1 214 ? 17.981 1.564 -13.419 1.00 95.38 214 MET A O 1
ATOM 1773 N N . GLU A 1 215 ? 18.908 2.441 -15.261 1.00 93.31 215 GLU A N 1
ATOM 1774 C CA . GLU A 1 215 ? 19.872 3.298 -14.546 1.00 93.31 215 GLU A CA 1
ATOM 1775 C C . GLU A 1 215 ? 19.225 4.306 -13.578 1.00 93.31 215 GLU A C 1
ATOM 1777 O O . GLU A 1 215 ? 19.873 4.765 -12.642 1.00 93.31 215 GLU A O 1
ATOM 1782 N N . ASN A 1 216 ? 17.966 4.696 -13.812 1.00 93.19 216 ASN A N 1
ATOM 1783 C CA . ASN A 1 216 ? 17.288 5.757 -13.055 1.00 93.19 216 ASN A CA 1
ATOM 1784 C C . ASN A 1 216 ? 16.002 5.271 -12.369 1.00 93.19 216 ASN A C 1
ATOM 1786 O O . ASN A 1 216 ? 15.106 6.068 -12.068 1.00 93.19 216 ASN A O 1
ATOM 1790 N N . VAL A 1 217 ? 15.889 3.964 -12.126 1.00 94.00 217 VAL A N 1
ATOM 1791 C CA . VAL A 1 217 ? 14.770 3.403 -11.365 1.00 94.00 217 VAL A CA 1
ATOM 1792 C C . VAL A 1 217 ? 14.800 3.927 -9.932 1.00 94.00 217 VAL A C 1
ATOM 1794 O O . VAL A 1 217 ? 15.831 3.916 -9.263 1.00 94.00 217 VAL A O 1
ATOM 1797 N N . ARG A 1 218 ? 13.643 4.395 -9.461 1.00 91.50 218 ARG A N 1
ATOM 1798 C CA . ARG A 1 218 ? 13.459 4.909 -8.098 1.00 91.50 218 ARG A CA 1
ATOM 1799 C C . ARG A 1 218 ? 12.895 3.864 -7.153 1.00 91.50 218 ARG A C 1
ATOM 1801 O O . ARG A 1 218 ? 13.295 3.831 -5.999 1.00 91.50 218 ARG A O 1
ATOM 1808 N N . TYR A 1 219 ? 11.999 3.024 -7.648 1.00 90.31 219 TYR A N 1
ATOM 1809 C CA . TYR A 1 219 ? 11.424 1.921 -6.895 1.00 90.31 219 TYR A CA 1
ATOM 1810 C C . TYR A 1 219 ? 11.005 0.808 -7.848 1.00 90.31 219 TYR A C 1
ATOM 1812 O O . TYR A 1 219 ? 10.812 1.023 -9.054 1.00 90.31 219 TYR A O 1
ATOM 1820 N N . CYS A 1 220 ? 10.890 -0.391 -7.302 1.00 92.69 220 CYS A N 1
ATOM 1821 C CA . CYS A 1 220 ? 10.442 -1.573 -8.014 1.00 92.69 220 CYS A CA 1
ATOM 1822 C C . CYS A 1 220 ? 9.340 -2.280 -7.229 1.00 92.69 220 CYS A C 1
ATOM 1824 O O . CYS A 1 220 ? 9.151 -2.058 -6.036 1.00 92.69 220 CYS A O 1
ATOM 1826 N N . GLU A 1 221 ? 8.565 -3.088 -7.930 1.00 92.62 221 GLU A N 1
ATOM 1827 C CA . GLU A 1 221 ? 7.379 -3.748 -7.408 1.00 92.62 221 GLU A CA 1
ATOM 1828 C C . GLU A 1 221 ? 7.330 -5.176 -7.941 1.00 92.62 221 GLU A C 1
ATOM 1830 O O . GLU A 1 221 ? 7.676 -5.420 -9.098 1.00 92.62 221 GLU A O 1
ATOM 1835 N N . MET A 1 222 ? 6.869 -6.104 -7.111 1.00 91.75 222 MET A N 1
ATOM 1836 C CA . MET A 1 222 ? 6.543 -7.472 -7.488 1.00 91.75 222 MET A CA 1
ATOM 1837 C C . MET A 1 222 ? 5.117 -7.773 -7.040 1.00 91.75 222 MET A C 1
ATOM 1839 O O . MET A 1 222 ? 4.747 -7.544 -5.892 1.00 91.75 222 MET A O 1
ATOM 1843 N N . GLU A 1 223 ? 4.310 -8.270 -7.963 1.00 90.81 223 GLU A N 1
ATOM 1844 C CA . GLU A 1 223 ? 2.924 -8.659 -7.744 1.00 90.81 223 GLU A CA 1
ATOM 1845 C C . GLU A 1 223 ? 2.789 -10.162 -7.988 1.00 90.81 223 GLU A C 1
ATOM 1847 O O . GLU A 1 223 ? 3.169 -10.656 -9.056 1.00 90.81 223 GLU A O 1
ATOM 1852 N N . PHE A 1 224 ? 2.244 -10.877 -7.003 1.00 88.00 224 PHE A N 1
ATOM 1853 C CA . PHE A 1 224 ? 1.919 -12.297 -7.107 1.00 88.00 224 PHE A CA 1
ATOM 1854 C C . PHE A 1 224 ? 0.427 -12.438 -7.404 1.00 88.00 224 PHE A C 1
ATOM 1856 O O . PHE A 1 224 ? -0.421 -12.251 -6.537 1.00 88.00 224 PHE A O 1
ATOM 1863 N N . ILE A 1 225 ? 0.100 -12.736 -8.653 1.00 86.81 225 ILE A N 1
ATOM 1864 C CA . ILE A 1 225 ? -1.268 -12.904 -9.140 1.00 86.81 225 ILE A CA 1
ATOM 1865 C C . ILE A 1 225 ? -1.789 -14.267 -8.673 1.00 86.81 225 ILE A C 1
ATOM 1867 O O . ILE A 1 225 ? -1.099 -15.275 -8.806 1.00 86.81 225 ILE A O 1
ATOM 1871 N N . GLU A 1 226 ? -3.014 -14.323 -8.155 1.00 78.50 226 GLU A N 1
ATOM 1872 C CA . GLU A 1 226 ? -3.650 -15.599 -7.816 1.00 78.50 226 GLU A CA 1
ATOM 1873 C C . GLU A 1 226 ? -3.815 -16.466 -9.078 1.00 78.50 226 GLU A C 1
ATOM 1875 O O . GLU A 1 226 ? -4.296 -16.004 -10.117 1.00 78.50 226 GLU A O 1
ATOM 1880 N N . SER A 1 227 ? -3.399 -17.731 -9.002 1.00 66.31 227 SER A N 1
ATOM 1881 C CA . SER A 1 227 ? -3.717 -18.725 -10.027 1.00 66.31 227 SER A CA 1
ATOM 1882 C C . SER A 1 227 ? -5.211 -19.048 -9.960 1.00 66.31 227 SER A C 1
ATOM 1884 O O . SER A 1 227 ? -5.679 -19.497 -8.913 1.00 66.31 227 SER A O 1
ATOM 1886 N N . LEU A 1 228 ? -5.933 -18.806 -11.057 1.00 54.50 228 LEU A N 1
ATOM 1887 C CA . LEU A 1 228 ? -7.328 -19.229 -11.239 1.00 54.50 228 LEU A CA 1
ATOM 1888 C C . LEU A 1 228 ? -7.488 -20.753 -11.203 1.00 54.50 228 LEU A C 1
ATOM 1890 O O . LEU A 1 228 ? -6.592 -21.447 -11.738 1.00 54.50 228 LEU A O 1
#

pLDDT: mean 83.05, std 11.89, range [52.5, 97.19]